Protein AF-A0A473IK98-F1 (afdb_monomer_lite)

Radius of gyration: 29.67 Å; chains: 1; bounding box: 89×44×69 Å

Sequence (238 aa):
ADISDSNFFIIFSFWIIAMALIYIFLLLLSGKMNFKKYQHISKLAVIPLSFLFFLGGVFIATNTDAPKKETPKKQEASSNTNYYGENKDTNYDDVNDTSSASDEDFEKSLPTLNKKNNINAIEDMQNSIRNTLIPSINNDIKNDDSSNLKQELTVISNLSDESSEHSSSMLSDVKSDKYSDAAYDYWKEAITTLASIEDYVNEQLDGAKDIDYYYNQFEIALESLDDSYTNAIKTLTN

Organism: Listeria monocytogenes (NCBI:txid1639)

Structure (mmCIF, N/CA/C/O backbone):
data_AF-A0A473IK98-F1
#
_entry.id   AF-A0A473IK98-F1
#
loop_
_atom_site.group_PDB
_atom_site.id
_atom_site.type_symbol
_atom_site.label_atom_id
_atom_site.label_alt_id
_atom_site.label_comp_id
_atom_site.label_asym_id
_atom_site.label_entity_id
_atom_site.label_seq_id
_atom_site.pdbx_PDB_ins_code
_atom_site.Cartn_x
_atom_site.Cartn_y
_atom_site.Cartn_z
_atom_site.occupancy
_atom_site.B_iso_or_equiv
_atom_site.auth_seq_id
_atom_site.auth_comp_id
_atom_site.auth_asym_id
_atom_site.auth_atom_id
_atom_site.pdbx_PDB_model_num
ATOM 1 N N . ALA A 1 1 ? 19.884 25.618 -47.623 1.00 47.75 1 ALA A N 1
ATOM 2 C CA . ALA A 1 1 ? 20.442 25.796 -46.272 1.00 47.75 1 ALA A CA 1
ATOM 3 C C . ALA A 1 1 ? 19.731 27.000 -45.694 1.00 47.75 1 ALA A C 1
ATOM 5 O O . ALA A 1 1 ? 20.132 28.129 -45.955 1.00 47.75 1 ALA A O 1
ATOM 6 N N . ASP A 1 2 ? 18.578 26.742 -45.089 1.00 45.12 2 ASP A N 1
ATOM 7 C CA . ASP A 1 2 ? 17.692 27.790 -44.606 1.00 45.12 2 ASP A CA 1
ATOM 8 C C . ASP A 1 2 ? 18.281 28.458 -43.365 1.00 45.12 2 ASP A C 1
ATOM 10 O O . ASP A 1 2 ? 18.911 27.833 -42.511 1.00 45.12 2 ASP A O 1
ATOM 14 N N . ILE A 1 3 ? 18.098 29.773 -43.296 1.00 48.94 3 ILE A N 1
ATOM 15 C CA . ILE A 1 3 ? 18.667 30.671 -42.284 1.00 48.94 3 ILE A CA 1
ATOM 16 C C . ILE A 1 3 ? 18.140 30.343 -40.861 1.00 48.94 3 ILE A C 1
ATOM 18 O O . ILE A 1 3 ? 18.721 30.793 -39.872 1.00 48.94 3 ILE A O 1
ATOM 22 N N . SER A 1 4 ? 17.097 29.509 -40.729 1.00 53.81 4 SER A N 1
ATOM 23 C CA . SER A 1 4 ? 16.537 29.054 -39.444 1.00 53.81 4 SER A CA 1
ATOM 24 C C . SER A 1 4 ? 17.464 28.115 -38.669 1.00 53.81 4 SER A C 1
ATOM 26 O O . SER A 1 4 ? 17.629 28.289 -37.461 1.00 53.81 4 SER A O 1
ATOM 28 N N . ASP A 1 5 ? 18.128 27.175 -39.345 1.00 48.38 5 ASP A N 1
ATOM 29 C CA . ASP A 1 5 ? 18.931 26.145 -38.670 1.00 48.38 5 ASP A CA 1
ATOM 30 C C . ASP A 1 5 ? 20.238 26.723 -38.121 1.00 48.38 5 ASP A C 1
ATOM 32 O O . ASP A 1 5 ? 20.685 26.378 -37.028 1.00 48.38 5 ASP A O 1
ATOM 36 N N . SER A 1 6 ? 20.824 27.684 -38.841 1.00 55.03 6 SER A N 1
ATOM 37 C CA . SER A 1 6 ? 22.065 28.344 -38.416 1.00 55.03 6 SER A CA 1
ATOM 38 C C . SER A 1 6 ? 21.865 29.186 -37.151 1.00 55.03 6 SER A C 1
ATOM 40 O O . SER A 1 6 ? 22.720 29.181 -36.266 1.00 55.03 6 SER A O 1
ATOM 42 N N . ASN A 1 7 ? 20.719 29.858 -37.010 1.00 56.44 7 ASN A N 1
ATOM 43 C CA . ASN A 1 7 ? 20.418 30.660 -35.822 1.00 56.44 7 ASN A CA 1
ATOM 44 C C . ASN A 1 7 ? 20.105 29.787 -34.598 1.00 56.44 7 ASN A C 1
ATOM 46 O O . ASN A 1 7 ? 20.527 30.123 -33.491 1.00 56.44 7 ASN A O 1
ATOM 50 N N . PHE A 1 8 ? 19.435 28.646 -34.791 1.00 59.72 8 PHE A N 1
ATOM 51 C CA . PHE A 1 8 ? 19.186 27.687 -33.714 1.00 59.72 8 PHE A CA 1
ATOM 52 C C . PHE A 1 8 ? 20.494 27.112 -33.156 1.00 59.72 8 PHE A C 1
ATOM 54 O O . PHE A 1 8 ? 20.712 27.140 -31.945 1.00 59.72 8 PHE A O 1
ATOM 61 N N . PHE A 1 9 ? 21.411 26.682 -34.030 1.00 58.19 9 PHE A N 1
ATOM 62 C CA . PHE A 1 9 ? 22.707 26.144 -33.607 1.00 58.19 9 PHE A CA 1
ATOM 63 C C . PHE A 1 9 ? 23.570 27.171 -32.867 1.00 58.19 9 PHE A C 1
ATOM 65 O O . PHE A 1 9 ? 24.234 26.819 -31.890 1.00 58.19 9 PHE A O 1
ATOM 72 N N . ILE A 1 10 ? 23.543 28.442 -33.280 1.00 67.94 10 ILE A N 1
ATOM 73 C CA . ILE A 1 10 ? 24.281 29.512 -32.595 1.00 67.94 10 ILE A CA 1
ATOM 74 C C . ILE A 1 10 ? 23.698 29.758 -31.197 1.00 67.94 10 ILE A C 1
ATOM 76 O O . ILE A 1 10 ? 24.448 29.771 -30.221 1.00 67.94 10 ILE A O 1
ATOM 80 N N . ILE A 1 11 ? 22.374 29.886 -31.067 1.00 65.12 11 ILE A N 1
ATOM 81 C CA . ILE A 1 11 ? 21.710 30.114 -29.772 1.00 65.12 11 ILE A CA 1
ATOM 82 C C . ILE A 1 11 ? 21.925 28.922 -28.830 1.00 65.12 11 ILE A C 1
ATOM 84 O O . ILE A 1 11 ? 22.264 29.111 -27.661 1.00 65.12 11 ILE A O 1
ATOM 88 N N . PHE A 1 12 ? 21.804 27.698 -29.344 1.00 67.06 12 PHE A N 1
ATOM 89 C CA . PHE A 1 12 ? 22.045 26.475 -28.583 1.00 67.06 12 PHE A CA 1
ATOM 90 C C . PHE A 1 12 ? 23.498 26.384 -28.091 1.00 67.06 12 PHE A C 1
ATOM 92 O O . PHE A 1 12 ? 23.751 26.072 -26.927 1.00 67.06 12 PHE A O 1
ATOM 99 N N . SER A 1 13 ? 24.459 26.757 -28.941 1.00 69.75 13 SER A N 1
ATOM 100 C CA . SER A 1 13 ? 25.881 26.789 -28.577 1.00 69.75 13 SER A CA 1
ATOM 101 C C . SER A 1 13 ? 26.176 27.828 -27.488 1.00 69.75 13 SER A C 1
ATOM 103 O O . SER A 1 13 ? 26.917 27.536 -26.548 1.00 69.75 13 SER A O 1
ATOM 105 N N . PHE A 1 14 ? 25.562 29.016 -27.551 1.00 72.44 14 PHE A N 1
ATOM 106 C CA . PHE A 1 14 ? 25.686 30.028 -26.493 1.00 72.44 14 PHE A CA 1
ATOM 107 C C . PHE A 1 14 ? 25.128 29.542 -25.147 1.00 72.44 14 PHE A C 1
ATOM 109 O O . PHE A 1 14 ? 25.723 29.822 -24.106 1.00 72.44 14 PHE A O 1
ATOM 116 N N . TRP A 1 15 ? 24.040 28.770 -25.157 1.00 71.06 15 TRP A N 1
ATOM 117 C CA . TRP A 1 15 ? 23.456 28.187 -23.945 1.00 71.06 15 TRP A CA 1
ATOM 118 C C . TRP A 1 15 ? 24.349 27.130 -23.296 1.00 71.06 15 TRP A C 1
ATOM 120 O O . TRP A 1 15 ? 24.527 27.147 -22.077 1.00 71.06 15 TRP A O 1
ATOM 130 N N . ILE A 1 16 ? 24.965 26.254 -24.094 1.00 71.56 16 ILE A N 1
ATOM 131 C CA . ILE A 1 16 ? 25.913 25.254 -23.581 1.00 71.56 16 ILE A CA 1
ATOM 132 C C . ILE A 1 16 ? 27.114 25.944 -22.927 1.00 71.56 16 ILE A C 1
ATOM 134 O O . ILE A 1 16 ? 27.522 25.576 -21.823 1.00 71.56 16 ILE A O 1
ATOM 138 N N . ILE A 1 17 ? 27.652 26.983 -23.572 1.00 74.31 17 ILE A N 1
ATOM 139 C CA . ILE A 1 17 ? 28.784 27.747 -23.037 1.00 74.31 17 ILE A CA 1
ATOM 140 C C . ILE A 1 17 ? 28.389 28.459 -21.734 1.00 74.31 17 ILE A C 1
ATOM 142 O O . ILE A 1 17 ? 29.147 28.426 -20.765 1.00 74.31 17 ILE A O 1
ATOM 146 N N . ALA A 1 18 ? 27.192 29.047 -21.664 1.00 75.06 18 ALA A N 1
ATOM 147 C CA . ALA A 1 18 ? 26.697 29.691 -20.448 1.00 75.06 18 ALA A CA 1
ATOM 148 C C . ALA A 1 18 ? 26.552 28.701 -19.277 1.00 75.06 18 ALA A C 1
ATOM 150 O O . ALA A 1 18 ? 26.987 29.002 -18.165 1.00 75.06 18 ALA A O 1
ATOM 151 N N . MET A 1 19 ? 26.023 27.498 -19.526 1.00 73.12 19 MET A N 1
ATOM 152 C CA . MET A 1 19 ? 25.899 26.442 -18.510 1.00 73.12 19 MET A CA 1
ATOM 153 C C . MET A 1 19 ? 27.256 25.971 -17.997 1.00 73.12 19 MET A C 1
ATOM 155 O O . MET A 1 19 ? 27.452 25.839 -16.788 1.00 73.12 19 MET A O 1
ATOM 159 N N . ALA A 1 20 ? 28.218 25.782 -18.903 1.00 72.88 20 ALA A N 1
ATOM 160 C CA . ALA A 1 20 ? 29.577 25.411 -18.534 1.00 72.88 20 ALA A CA 1
ATOM 161 C C . ALA A 1 20 ? 30.236 26.486 -17.651 1.00 72.88 20 ALA A C 1
ATOM 163 O O . ALA A 1 20 ? 30.872 26.158 -16.650 1.00 72.88 20 ALA A O 1
ATOM 164 N N . LEU A 1 21 ? 30.037 27.770 -17.964 1.00 79.00 21 LEU A N 1
ATOM 165 C CA . LEU A 1 21 ? 30.573 28.878 -17.168 1.00 79.00 21 LEU A CA 1
ATOM 166 C C . LEU A 1 21 ? 29.928 28.972 -15.778 1.00 79.00 21 LEU A C 1
ATOM 168 O O . LEU A 1 21 ? 30.641 29.181 -14.796 1.00 79.00 21 LEU A O 1
ATOM 172 N N . ILE A 1 22 ? 28.611 28.768 -15.671 1.00 77.31 22 ILE A N 1
ATOM 173 C CA . ILE A 1 22 ? 27.903 28.725 -14.380 1.00 77.31 22 ILE A CA 1
ATOM 174 C C . ILE A 1 22 ? 28.413 27.556 -13.534 1.00 77.31 22 ILE A C 1
ATOM 176 O O . ILE A 1 22 ? 28.695 27.726 -12.348 1.00 77.31 22 ILE A O 1
ATOM 180 N N . TYR A 1 23 ? 28.594 26.384 -14.142 1.00 73.25 23 TYR A N 1
ATOM 181 C CA . TYR A 1 23 ? 29.108 25.205 -13.453 1.00 73.25 23 TYR A CA 1
ATOM 182 C C . TYR A 1 23 ? 30.543 25.409 -12.944 1.00 73.25 23 TYR A C 1
ATOM 184 O O . TYR A 1 23 ? 30.839 25.126 -11.783 1.00 73.25 23 TYR A O 1
ATOM 192 N N . ILE A 1 24 ? 31.424 25.984 -13.769 1.00 77.00 24 ILE A N 1
ATOM 193 C CA . ILE A 1 24 ? 32.796 26.327 -13.366 1.00 77.00 24 ILE A CA 1
ATOM 194 C C . ILE A 1 24 ? 32.788 27.365 -12.234 1.00 77.00 24 ILE A C 1
ATOM 196 O O . ILE A 1 24 ? 33.536 27.226 -11.266 1.00 77.00 24 ILE A O 1
ATOM 200 N N . PHE A 1 25 ? 31.921 28.378 -12.305 1.00 76.69 25 PHE A N 1
ATOM 201 C CA . PHE A 1 25 ? 31.775 29.378 -11.246 1.00 76.69 25 PHE A CA 1
ATOM 202 C C . PHE A 1 25 ? 31.312 28.755 -9.918 1.00 76.69 25 PHE A C 1
ATOM 204 O O . PHE A 1 25 ? 31.857 29.074 -8.859 1.00 76.69 25 PHE A O 1
ATOM 211 N N . LEU A 1 26 ? 30.364 27.814 -9.968 1.00 70.25 26 LEU A N 1
ATOM 212 C CA . LEU A 1 26 ? 29.896 27.060 -8.804 1.00 70.25 26 LEU A CA 1
ATOM 213 C C . LEU A 1 26 ? 31.008 26.185 -8.206 1.00 70.25 26 LEU A C 1
ATOM 215 O O . LEU A 1 26 ? 31.199 26.195 -6.988 1.00 70.25 26 LEU A O 1
ATOM 219 N N . LEU A 1 27 ? 31.795 25.497 -9.037 1.00 69.06 27 LEU A N 1
ATOM 220 C CA . LEU A 1 27 ? 32.945 24.708 -8.583 1.00 69.06 27 LEU A CA 1
ATOM 221 C C . LEU A 1 27 ? 34.018 25.574 -7.908 1.00 69.06 27 LEU A C 1
ATOM 223 O O . LEU A 1 27 ? 34.533 25.209 -6.849 1.00 69.06 27 LEU A O 1
ATOM 227 N N . LEU A 1 28 ? 34.315 26.750 -8.467 1.00 69.88 28 LEU A N 1
ATOM 228 C CA . LEU A 1 28 ? 35.251 27.704 -7.866 1.00 69.88 28 LEU A CA 1
ATOM 229 C C . LEU A 1 28 ? 34.733 28.258 -6.526 1.00 69.88 28 LEU A C 1
ATOM 231 O O . LEU A 1 28 ? 35.524 28.452 -5.600 1.00 69.88 28 LEU A O 1
ATOM 235 N N . LEU A 1 29 ? 33.417 28.456 -6.379 1.00 64.62 29 LEU A N 1
ATOM 236 C CA . LEU A 1 29 ? 32.798 28.801 -5.094 1.00 64.62 29 LEU A CA 1
ATOM 237 C C . LEU A 1 29 ? 32.893 27.652 -4.078 1.00 64.62 29 LEU A C 1
ATOM 239 O O . LEU A 1 29 ? 33.151 27.897 -2.897 1.00 64.62 29 LEU A O 1
ATOM 243 N N . SER A 1 30 ? 32.726 26.404 -4.528 1.00 63.12 30 SER A N 1
ATOM 244 C CA . SER A 1 30 ? 32.794 25.209 -3.677 1.00 63.12 30 SER A CA 1
ATOM 245 C C . SER A 1 30 ? 34.167 25.019 -3.028 1.00 63.12 30 SER A C 1
ATOM 247 O O . SER A 1 30 ? 34.242 24.493 -1.923 1.00 63.12 30 SER A O 1
ATOM 249 N N . GLY A 1 31 ? 35.250 25.479 -3.666 1.00 60.34 31 GLY A N 1
ATOM 250 C CA . GLY A 1 31 ? 36.598 25.438 -3.085 1.00 60.34 31 GLY A CA 1
ATOM 251 C C . GLY A 1 31 ? 36.804 26.386 -1.893 1.00 60.34 31 GLY A C 1
ATOM 252 O O . GLY A 1 31 ? 37.725 26.188 -1.105 1.00 60.34 31 GLY A O 1
ATOM 253 N N . LYS A 1 32 ? 35.949 27.408 -1.734 1.00 57.81 32 LYS A N 1
ATOM 254 C CA . LYS A 1 32 ? 36.007 28.391 -0.633 1.00 57.81 32 LYS A CA 1
ATOM 255 C C . LYS A 1 32 ? 34.861 28.271 0.373 1.00 57.81 32 LYS A C 1
ATOM 257 O O . LYS A 1 32 ? 34.931 28.883 1.438 1.00 57.81 32 LYS A O 1
ATOM 262 N N . MET A 1 33 ? 33.803 27.525 0.059 1.00 54.03 33 MET A N 1
ATOM 263 C CA . MET A 1 33 ? 32.590 27.459 0.872 1.00 54.03 33 MET A CA 1
ATOM 264 C C . MET A 1 33 ? 32.331 26.072 1.453 1.00 54.03 33 MET A C 1
ATOM 266 O O . MET A 1 33 ? 32.520 25.047 0.814 1.00 54.03 33 MET A O 1
ATOM 270 N N . ASN A 1 34 ? 31.824 26.064 2.686 1.00 64.69 34 ASN A N 1
ATOM 271 C CA . ASN A 1 34 ? 31.441 24.860 3.414 1.00 64.69 34 ASN A CA 1
ATOM 272 C C . ASN A 1 34 ? 30.368 24.072 2.628 1.00 64.69 34 ASN A C 1
ATOM 274 O O . ASN A 1 34 ? 29.371 24.663 2.203 1.00 64.69 34 ASN A O 1
ATOM 278 N N . PHE A 1 35 ? 30.553 22.759 2.457 1.00 61.88 35 PHE A N 1
ATOM 279 C CA . PHE A 1 35 ? 29.794 21.890 1.536 1.00 61.88 35 PHE A CA 1
ATOM 280 C C . PHE A 1 35 ? 28.261 22.014 1.665 1.00 61.88 35 PHE A C 1
ATOM 282 O O . PHE A 1 35 ? 27.537 22.034 0.671 1.00 61.88 35 PHE A O 1
ATOM 289 N N . LYS A 1 36 ? 27.756 22.228 2.888 1.00 58.94 36 LYS A N 1
ATOM 290 C CA . LYS A 1 36 ? 26.321 22.452 3.152 1.00 58.94 36 LYS A CA 1
ATOM 291 C C . LYS A 1 36 ? 25.763 23.727 2.501 1.00 58.94 36 LYS A C 1
ATOM 293 O O . LYS A 1 36 ? 24.622 23.738 2.054 1.00 58.94 36 LYS A O 1
ATOM 298 N N . LYS A 1 37 ? 26.552 24.805 2.412 1.00 61.44 37 LYS A N 1
ATOM 299 C CA . LYS A 1 37 ? 26.124 26.056 1.757 1.00 61.44 37 LYS A CA 1
ATOM 300 C C . LYS A 1 37 ? 26.141 25.933 0.230 1.00 61.44 37 LYS A C 1
ATOM 302 O O . LYS A 1 37 ? 25.298 26.532 -0.428 1.00 61.44 37 LYS A O 1
ATOM 307 N N . TYR A 1 38 ? 27.045 25.121 -0.323 1.00 63.91 38 TYR A N 1
ATOM 308 C CA . TYR A 1 38 ? 27.082 24.807 -1.755 1.00 63.91 38 TYR A CA 1
ATOM 309 C C . TYR A 1 38 ? 25.838 24.026 -2.205 1.00 63.91 38 TYR A C 1
ATOM 311 O O . TYR A 1 38 ? 25.207 24.381 -3.200 1.00 63.91 38 TYR A O 1
ATOM 319 N N . GLN A 1 39 ? 25.420 23.018 -1.432 1.00 63.59 39 GLN A N 1
ATOM 320 C CA . GLN A 1 39 ? 24.175 22.285 -1.699 1.00 63.59 39 GLN A CA 1
ATOM 321 C C . GLN A 1 39 ? 22.942 23.195 -1.654 1.00 63.59 39 GLN A C 1
ATOM 323 O O . GLN A 1 39 ? 22.012 23.023 -2.436 1.00 63.59 39 GLN A O 1
ATOM 328 N N . HIS A 1 40 ? 22.934 24.196 -0.772 1.00 66.50 40 HIS A N 1
ATOM 329 C CA . HIS A 1 40 ? 21.802 25.110 -0.690 1.00 66.50 40 HIS A CA 1
ATOM 330 C C . HIS A 1 40 ? 21.734 26.074 -1.884 1.00 66.50 40 HIS A C 1
ATOM 332 O O . HIS A 1 40 ? 20.653 26.272 -2.436 1.00 66.50 40 HIS A O 1
ATOM 338 N N . ILE A 1 41 ? 22.874 26.631 -2.313 1.00 63.88 41 ILE A N 1
ATOM 339 C CA . ILE A 1 41 ? 22.947 27.547 -3.464 1.00 63.88 41 ILE A CA 1
ATOM 340 C C . ILE A 1 41 ? 22.691 26.806 -4.779 1.00 63.88 41 ILE A C 1
ATOM 342 O O . ILE A 1 41 ? 21.970 27.321 -5.627 1.00 63.88 41 ILE A O 1
ATOM 346 N N . SER A 1 42 ? 23.226 25.592 -4.942 1.00 62.44 42 SER A N 1
ATOM 347 C CA . SER A 1 42 ? 22.950 24.769 -6.128 1.00 62.44 42 SER A CA 1
ATOM 348 C C . SER A 1 42 ? 21.462 24.451 -6.253 1.00 62.44 42 SER A C 1
ATOM 350 O O . SER A 1 42 ? 20.898 24.683 -7.314 1.00 62.44 42 SER A O 1
ATOM 352 N N . LYS A 1 43 ? 20.782 24.048 -5.170 1.00 63.22 43 LYS A N 1
ATOM 353 C CA . LYS A 1 43 ? 19.320 23.857 -5.189 1.00 63.22 43 LYS A CA 1
ATOM 354 C C . LYS A 1 43 ? 18.574 25.139 -5.575 1.00 63.22 43 LYS A C 1
ATOM 356 O O . LYS A 1 43 ? 17.670 25.094 -6.401 1.00 63.22 43 LYS A O 1
ATOM 361 N N . LEU A 1 44 ? 18.987 26.286 -5.035 1.00 64.25 44 LEU A N 1
ATOM 362 C CA . LEU A 1 44 ? 18.332 27.570 -5.300 1.00 64.25 44 LEU A CA 1
ATOM 363 C C . LEU A 1 44 ? 18.557 28.085 -6.732 1.00 64.25 44 LEU A C 1
ATOM 365 O O . LEU A 1 44 ? 17.713 28.804 -7.252 1.00 64.25 44 LEU A O 1
ATOM 369 N N . ALA A 1 45 ? 19.673 27.720 -7.369 1.00 61.09 45 ALA A N 1
ATOM 370 C CA . ALA A 1 45 ? 19.986 28.086 -8.750 1.00 61.09 45 ALA A CA 1
ATOM 371 C C . ALA A 1 45 ? 19.409 27.101 -9.780 1.00 61.09 45 ALA A C 1
ATOM 373 O O . ALA A 1 45 ? 19.061 27.518 -10.880 1.00 61.09 45 ALA A O 1
ATOM 374 N N . VAL A 1 46 ? 19.287 25.814 -9.436 1.00 60.41 46 VAL A N 1
ATOM 375 C CA . VAL A 1 46 ? 18.800 24.760 -10.344 1.00 60.41 46 VAL A CA 1
ATOM 376 C C . VAL A 1 46 ? 17.279 24.817 -10.518 1.00 60.41 46 VAL A C 1
ATOM 378 O O . VAL A 1 46 ? 16.799 24.633 -11.633 1.00 60.41 46 VAL A O 1
ATOM 381 N N . ILE A 1 47 ? 16.523 25.146 -9.463 1.00 56.16 47 ILE A N 1
ATOM 382 C CA . ILE A 1 47 ? 15.048 25.196 -9.503 1.00 56.16 47 ILE A CA 1
ATOM 383 C C . ILE A 1 47 ? 14.502 26.276 -10.470 1.00 56.16 47 ILE A C 1
ATOM 385 O O . ILE A 1 47 ? 13.606 25.974 -11.254 1.00 56.16 47 ILE A O 1
ATOM 389 N N . PRO A 1 48 ? 15.019 27.522 -10.505 1.00 55.91 48 PRO A N 1
ATOM 390 C CA . PRO A 1 48 ? 14.568 28.518 -11.484 1.00 55.91 48 PRO A CA 1
ATOM 391 C C . PRO A 1 48 ? 14.991 28.179 -12.922 1.00 55.91 48 PRO A C 1
ATOM 393 O O . PRO A 1 48 ? 14.304 28.536 -13.879 1.00 55.91 48 PRO A O 1
ATOM 396 N N . LEU A 1 49 ? 16.129 27.496 -13.081 1.00 57.62 49 LEU A N 1
ATOM 397 C CA . LEU A 1 49 ? 16.698 27.150 -14.383 1.00 57.62 49 LEU A CA 1
ATOM 398 C C . LEU A 1 49 ? 15.923 26.013 -15.062 1.00 57.62 49 LEU A C 1
ATOM 400 O O . LEU A 1 49 ? 15.701 26.072 -16.270 1.00 57.62 49 LEU A O 1
ATOM 404 N N . SER A 1 50 ? 15.461 25.018 -14.296 1.00 55.44 50 SER A N 1
ATOM 405 C CA . SER A 1 50 ? 14.593 23.949 -14.809 1.00 55.44 50 SER A CA 1
ATOM 406 C C . SER A 1 50 ? 13.229 24.486 -15.255 1.00 55.44 50 SER A C 1
ATOM 408 O O . SER A 1 50 ? 12.694 24.046 -16.271 1.00 55.44 50 SER A O 1
ATOM 410 N N . PHE A 1 51 ? 12.713 25.513 -14.573 1.00 55.88 51 PHE A N 1
ATOM 411 C CA . PHE A 1 51 ? 11.463 26.177 -14.950 1.00 55.88 51 PHE A CA 1
ATOM 412 C C . PHE A 1 51 ? 11.577 26.953 -16.278 1.00 55.88 51 PHE A C 1
ATOM 414 O O . PHE A 1 51 ? 10.661 26.932 -17.102 1.00 55.88 51 PHE A O 1
ATOM 421 N N . LEU A 1 52 ? 12.728 27.589 -16.537 1.00 56.91 52 LEU A N 1
ATOM 422 C CA . LEU A 1 52 ? 13.025 28.239 -17.823 1.00 56.91 52 LEU A CA 1
ATOM 423 C C . LEU A 1 52 ? 13.160 27.230 -18.977 1.00 56.91 52 LEU A C 1
ATOM 425 O O . LEU A 1 52 ? 12.720 27.521 -20.090 1.00 56.91 52 LEU A O 1
ATOM 429 N N . PHE A 1 53 ? 13.706 26.038 -18.714 1.00 56.69 53 PHE A N 1
ATOM 430 C CA . PHE A 1 53 ? 13.746 24.938 -19.687 1.00 56.69 53 PHE A CA 1
ATOM 431 C C . PHE A 1 53 ? 12.344 24.447 -20.066 1.00 56.69 53 PHE A C 1
ATOM 433 O O . PHE A 1 53 ? 12.078 24.207 -21.245 1.00 56.69 53 PHE A O 1
ATOM 440 N N . PHE A 1 54 ? 11.434 24.365 -19.092 1.00 55.31 54 PHE A N 1
ATOM 441 C CA . PHE A 1 54 ? 10.051 23.945 -19.325 1.00 55.31 54 PHE A CA 1
ATOM 442 C C . PHE A 1 54 ? 9.297 24.935 -20.230 1.00 55.31 54 PHE A C 1
ATOM 444 O O . PHE A 1 54 ? 8.643 24.537 -21.190 1.00 55.31 54 PHE A O 1
ATOM 451 N N . LEU A 1 55 ? 9.464 26.242 -20.001 1.00 51.47 55 LEU A N 1
ATOM 452 C CA . LEU A 1 55 ? 8.852 27.288 -20.833 1.00 51.47 55 LEU A CA 1
ATOM 453 C C . LEU A 1 55 ? 9.467 27.374 -22.242 1.00 51.47 55 LEU A C 1
ATOM 455 O O . LEU A 1 55 ? 8.748 27.621 -23.210 1.00 51.47 55 LEU A O 1
ATOM 459 N N . GLY A 1 56 ? 10.778 27.147 -22.375 1.00 47.69 56 GLY A N 1
ATOM 460 C CA . GLY A 1 56 ? 11.472 27.150 -23.667 1.00 47.69 56 GLY A CA 1
ATOM 461 C C . GLY A 1 56 ? 11.120 25.953 -24.559 1.00 47.69 56 GLY A C 1
ATOM 462 O O . GLY A 1 56 ? 10.965 26.119 -25.767 1.00 47.69 56 GLY A O 1
ATOM 463 N N . GLY A 1 57 ? 10.941 24.763 -23.974 1.00 52.34 57 GLY A N 1
ATOM 464 C CA . GLY A 1 57 ? 10.570 23.547 -24.708 1.00 52.34 57 GLY A CA 1
ATOM 465 C C . GLY A 1 57 ? 9.139 23.576 -25.256 1.00 52.34 57 GLY A C 1
ATOM 466 O O . GLY A 1 57 ? 8.903 23.173 -26.395 1.00 52.34 57 GLY A O 1
ATOM 467 N N . VAL A 1 58 ? 8.195 24.133 -24.489 1.00 50.03 58 VAL A N 1
ATOM 468 C CA . VAL A 1 58 ? 6.783 24.245 -24.897 1.00 50.03 58 VAL A CA 1
ATOM 469 C C . VAL A 1 58 ? 6.598 25.211 -26.078 1.00 50.03 58 VAL A C 1
ATOM 471 O O . VAL A 1 58 ? 5.737 24.982 -26.922 1.00 50.03 58 VAL A O 1
ATOM 474 N N . PHE A 1 59 ? 7.436 26.247 -26.206 1.00 44.97 59 PHE A N 1
ATOM 475 C CA . PHE A 1 59 ? 7.319 27.239 -27.286 1.00 44.97 59 PHE A CA 1
ATOM 476 C C . PHE A 1 59 ? 7.866 26.762 -28.646 1.00 44.97 59 PHE A C 1
ATOM 478 O O . PHE A 1 59 ? 7.458 27.269 -29.691 1.00 44.97 59 PHE A O 1
ATOM 485 N N . ILE A 1 60 ? 8.785 25.787 -28.654 1.00 46.53 60 ILE A N 1
ATOM 486 C CA . ILE A 1 60 ? 9.377 25.233 -29.887 1.00 46.53 60 ILE A CA 1
ATOM 487 C C . ILE A 1 60 ? 8.488 24.116 -30.467 1.00 46.53 60 ILE A C 1
ATOM 489 O O . ILE A 1 60 ? 8.432 23.939 -31.684 1.00 46.53 60 ILE A O 1
ATOM 493 N N . ALA A 1 61 ? 7.715 23.421 -29.624 1.00 41.88 61 ALA A N 1
ATOM 494 C CA . ALA A 1 61 ? 6.830 22.330 -30.039 1.00 41.88 61 ALA A CA 1
ATOM 495 C C . ALA A 1 61 ? 5.564 22.780 -30.801 1.00 41.88 61 ALA A C 1
ATOM 497 O O . ALA A 1 61 ? 4.907 21.952 -31.427 1.00 41.88 61 ALA A O 1
ATOM 498 N N . THR A 1 62 ? 5.208 24.071 -30.794 1.00 37.03 62 THR A N 1
ATOM 499 C CA . THR A 1 62 ? 3.972 24.564 -31.435 1.00 37.03 62 THR A CA 1
ATOM 500 C C . THR A 1 62 ? 4.137 25.062 -32.878 1.00 37.03 62 THR A C 1
ATOM 502 O O . THR A 1 62 ? 3.146 25.470 -33.472 1.00 37.03 62 THR A O 1
ATOM 505 N N . ASN A 1 63 ? 5.342 25.034 -33.468 1.00 40.66 63 ASN A N 1
ATOM 506 C CA . ASN A 1 63 ? 5.587 25.482 -34.854 1.00 40.66 63 ASN A CA 1
ATOM 507 C C . ASN A 1 63 ? 6.375 24.460 -35.690 1.00 40.66 63 ASN A C 1
ATOM 509 O O . ASN A 1 63 ? 7.394 24.787 -36.294 1.00 40.66 63 ASN A O 1
ATOM 513 N N . THR A 1 64 ? 5.906 23.217 -35.747 1.00 34.69 64 THR A N 1
ATOM 514 C CA . THR A 1 64 ? 6.316 22.282 -36.806 1.00 34.69 64 THR A CA 1
ATOM 515 C C . THR A 1 64 ? 5.084 21.599 -37.391 1.00 34.69 64 THR A C 1
ATOM 517 O O . THR A 1 64 ? 4.215 21.116 -36.669 1.00 34.69 64 THR A O 1
ATOM 520 N N . ASP A 1 65 ? 4.985 21.670 -38.717 1.00 36.31 65 ASP A N 1
ATOM 521 C CA . ASP A 1 65 ? 3.826 21.333 -39.538 1.00 36.31 65 ASP A CA 1
ATOM 522 C C . ASP A 1 65 ? 3.194 19.973 -39.211 1.00 36.31 65 ASP A C 1
ATOM 524 O O . ASP A 1 65 ? 3.818 18.916 -39.313 1.00 36.31 65 ASP A O 1
ATOM 528 N N . ALA A 1 66 ? 1.906 20.007 -38.867 1.00 32.66 66 ALA A N 1
ATOM 529 C CA . ALA A 1 66 ? 1.096 18.828 -38.605 1.00 32.66 66 ALA A CA 1
ATOM 530 C C . ALA A 1 66 ? 0.741 18.092 -39.916 1.00 32.66 66 ALA A C 1
ATOM 532 O O . ALA A 1 66 ? 0.064 18.670 -40.774 1.00 32.66 66 ALA A O 1
ATOM 533 N N . PRO A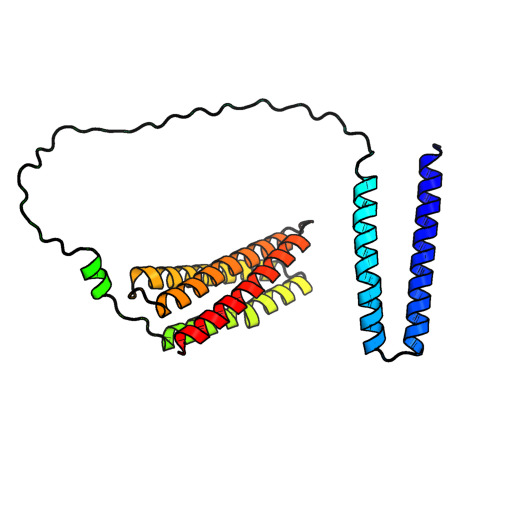 1 67 ? 1.093 16.803 -40.091 1.00 39.88 67 PRO A N 1
ATOM 534 C CA . PRO A 1 67 ? 0.514 16.003 -41.159 1.00 39.88 67 PRO A CA 1
ATOM 535 C C . PRO A 1 67 ? -0.946 15.663 -40.818 1.00 39.88 67 PRO A C 1
ATOM 537 O O . PRO A 1 67 ? -1.268 15.215 -39.716 1.00 39.88 67 PRO A O 1
ATOM 540 N N . LYS A 1 68 ? -1.836 15.897 -41.794 1.00 49.78 68 LYS A N 1
ATOM 541 C CA . LYS A 1 68 ? -3.272 15.563 -41.782 1.00 49.78 68 LYS A CA 1
ATOM 542 C C . LYS A 1 68 ? -3.532 14.184 -41.161 1.00 49.78 68 LYS A C 1
ATOM 544 O O . LYS A 1 68 ? -3.165 13.169 -41.746 1.00 49.78 68 LYS A O 1
ATOM 549 N N . LYS A 1 69 ? -4.262 14.150 -40.043 1.00 35.50 69 LYS A N 1
ATOM 550 C CA . LYS A 1 69 ? -4.968 12.946 -39.590 1.00 35.50 69 LYS A CA 1
ATOM 551 C C . LYS A 1 69 ? -6.341 12.892 -40.255 1.00 35.50 69 LYS A C 1
ATOM 553 O O . LYS A 1 69 ? -7.168 13.783 -40.064 1.00 35.50 69 LYS A O 1
ATOM 558 N N . GLU A 1 70 ? -6.567 11.847 -41.043 1.00 32.97 70 GLU A N 1
ATOM 559 C CA . GLU A 1 70 ? -7.904 11.445 -41.467 1.00 32.97 70 GLU A CA 1
ATOM 560 C C . GLU A 1 70 ? -8.743 11.028 -40.254 1.00 32.97 70 GLU A C 1
ATOM 562 O O . GLU A 1 70 ? -8.254 10.458 -39.279 1.00 32.97 70 GLU A O 1
ATOM 567 N N . THR A 1 71 ? -10.021 11.376 -40.319 1.00 35.81 71 THR A N 1
ATOM 568 C CA . THR A 1 71 ? -11.016 11.249 -39.256 1.00 35.81 71 THR A CA 1
ATOM 569 C C . THR A 1 71 ? -11.641 9.849 -39.274 1.00 35.81 71 THR A C 1
ATOM 571 O O . THR A 1 71 ? -12.242 9.489 -40.290 1.00 35.81 71 THR A O 1
ATOM 574 N N . PRO A 1 72 ? -11.624 9.067 -38.178 1.00 31.75 72 PRO A N 1
ATOM 575 C CA . PRO A 1 72 ? -12.542 7.945 -38.029 1.00 31.75 72 PRO A CA 1
ATOM 576 C C . PRO A 1 72 ? -13.911 8.460 -37.565 1.00 31.75 72 PRO A C 1
ATOM 578 O O . PRO A 1 72 ? -14.019 9.321 -36.692 1.00 31.75 72 PRO A O 1
ATOM 581 N N . LYS A 1 73 ? -14.961 7.946 -38.207 1.00 35.00 73 LYS A N 1
ATOM 582 C CA . LYS A 1 73 ? -16.369 8.319 -38.029 1.00 35.00 73 LYS A CA 1
ATOM 583 C C . LYS A 1 73 ? -16.879 8.061 -36.604 1.00 35.00 73 LYS A C 1
ATOM 585 O O . LYS A 1 73 ? -16.570 7.036 -36.006 1.00 35.00 73 LYS A O 1
ATOM 590 N N . LYS A 1 74 ? -17.751 8.967 -36.139 1.00 36.22 74 LYS A N 1
ATOM 591 C CA . LYS A 1 74 ? -18.656 8.807 -34.987 1.00 36.22 74 LYS A CA 1
ATOM 592 C C . LYS A 1 74 ? -19.363 7.445 -35.026 1.00 36.22 74 LYS A C 1
ATOM 594 O O . LYS A 1 74 ? -20.029 7.149 -36.016 1.00 36.22 74 LYS A O 1
ATOM 599 N N . GLN A 1 75 ? -19.297 6.693 -33.931 1.00 31.98 75 GLN A N 1
ATOM 600 C CA . GLN A 1 75 ? -20.359 5.759 -33.562 1.00 31.98 75 GLN A CA 1
ATOM 601 C C . GLN A 1 75 ? -21.272 6.445 -32.547 1.00 31.98 75 GLN A C 1
ATOM 603 O O . GLN A 1 75 ? -20.817 7.091 -31.604 1.00 31.98 75 GLN A O 1
ATOM 608 N N . GLU A 1 76 ? -22.562 6.387 -32.849 1.00 28.41 76 GLU A N 1
ATOM 609 C CA . GLU A 1 76 ? -23.648 7.050 -32.144 1.00 28.41 76 GLU A CA 1
ATOM 610 C C . GLU A 1 76 ? -23.923 6.398 -30.789 1.00 28.41 76 GLU A C 1
ATOM 612 O O . GLU A 1 76 ? -23.916 5.177 -30.644 1.00 28.41 76 GLU A O 1
ATOM 617 N N . ALA A 1 77 ? -24.233 7.245 -29.811 1.00 33.81 77 ALA A N 1
ATOM 618 C CA . ALA A 1 77 ? -24.922 6.844 -28.603 1.00 33.81 77 ALA A CA 1
ATOM 619 C C . ALA A 1 77 ? -26.342 6.382 -28.967 1.00 33.81 77 ALA A C 1
ATOM 621 O O . ALA A 1 77 ? -27.124 7.162 -29.511 1.00 33.81 77 ALA A O 1
ATOM 622 N N . SER A 1 78 ? -26.695 5.147 -28.614 1.00 28.56 78 SER A N 1
ATOM 623 C CA . SER A 1 78 ? -28.092 4.738 -28.489 1.00 28.56 78 SER A CA 1
ATOM 624 C C . SER A 1 78 ? -28.343 4.227 -27.077 1.00 28.56 78 SER A C 1
ATOM 626 O O . SER A 1 78 ? -27.859 3.167 -26.682 1.00 28.56 78 SER A O 1
ATOM 628 N N . SER A 1 79 ? -29.124 4.995 -26.329 1.00 33.75 79 SER A N 1
ATOM 629 C CA . SER A 1 79 ? -29.859 4.530 -25.162 1.00 33.75 79 SER A CA 1
ATOM 630 C C . SER A 1 79 ? -30.768 3.362 -25.548 1.00 33.75 79 SER A C 1
ATOM 632 O O . SER A 1 79 ? -31.574 3.510 -26.468 1.00 33.75 79 SER A O 1
ATOM 634 N N . ASN A 1 80 ? -30.715 2.251 -24.814 1.00 30.66 80 ASN A N 1
ATOM 635 C CA . ASN A 1 80 ? -31.923 1.470 -24.569 1.00 30.66 80 ASN A CA 1
ATOM 636 C C . ASN A 1 80 ? -31.786 0.618 -23.303 1.00 30.66 80 ASN A C 1
ATOM 638 O O . ASN A 1 80 ? -31.157 -0.437 -23.289 1.00 30.66 80 ASN A O 1
ATOM 642 N N . THR A 1 81 ? -32.408 1.110 -22.237 1.00 33.44 81 THR A N 1
ATOM 643 C CA . THR A 1 81 ? -32.961 0.308 -21.148 1.00 33.44 81 THR A CA 1
ATOM 644 C C . THR A 1 81 ? -33.868 -0.774 -21.728 1.00 33.44 81 THR A C 1
ATOM 646 O O . THR A 1 81 ? -34.833 -0.439 -22.410 1.00 33.44 81 THR A O 1
ATOM 649 N N . ASN A 1 82 ? -33.605 -2.045 -21.426 1.00 30.33 82 ASN A N 1
ATOM 650 C CA . ASN A 1 82 ? -34.592 -3.108 -21.596 1.00 30.33 82 ASN A CA 1
ATOM 651 C C . ASN A 1 82 ? -34.719 -3.922 -20.311 1.00 30.33 82 ASN A C 1
ATOM 653 O O . ASN A 1 82 ? -33.879 -4.745 -19.957 1.00 30.33 82 ASN A O 1
ATOM 657 N N . TYR A 1 83 ? -35.820 -3.601 -19.645 1.00 33.66 83 TYR A N 1
ATOM 658 C CA . TYR A 1 83 ? -36.492 -4.277 -18.554 1.00 33.66 83 TYR A CA 1
ATOM 659 C C . TYR A 1 83 ? -37.056 -5.619 -19.061 1.00 33.66 83 TYR A C 1
ATOM 661 O O . TYR A 1 83 ? -37.754 -5.642 -20.073 1.00 33.66 83 TYR A O 1
ATOM 669 N N . TYR A 1 84 ? -36.791 -6.720 -18.358 1.00 33.97 84 TYR A N 1
ATOM 670 C CA . TYR A 1 84 ? -37.489 -8.008 -18.487 1.00 33.97 84 TYR A CA 1
ATOM 671 C C . TYR A 1 84 ? -37.543 -8.618 -17.073 1.00 33.97 84 TYR A C 1
ATOM 673 O O . TYR A 1 84 ? -36.504 -8.734 -16.440 1.00 33.97 84 TYR A O 1
ATOM 681 N N . GLY A 1 85 ? -38.672 -9.002 -16.482 1.00 32.09 85 GLY A N 1
ATOM 682 C CA . GLY A 1 85 ? -40.040 -9.018 -16.965 1.00 32.09 85 GLY A CA 1
ATOM 683 C C . GLY A 1 85 ? -41.023 -8.946 -15.797 1.00 32.09 85 GLY A C 1
ATOM 684 O O . GLY A 1 85 ? -40.776 -9.441 -14.699 1.00 32.09 85 GLY A O 1
ATOM 685 N N . GLU A 1 86 ? -42.143 -8.296 -16.076 1.00 30.02 86 GLU A N 1
ATOM 686 C CA . GLU A 1 86 ? -43.349 -8.296 -15.266 1.00 30.02 86 GLU A CA 1
ATOM 687 C C . GLU A 1 86 ? -43.987 -9.693 -15.378 1.00 30.02 86 GLU A C 1
ATOM 689 O O . GLU A 1 86 ? -44.448 -10.071 -16.454 1.00 30.02 86 GLU A O 1
ATOM 694 N N . ASN A 1 87 ? -43.996 -10.475 -14.295 1.00 37.03 87 ASN A N 1
ATOM 695 C CA . ASN A 1 87 ? -44.863 -11.647 -14.184 1.00 37.03 87 ASN A CA 1
ATOM 696 C C . ASN A 1 87 ? -45.967 -11.299 -13.179 1.00 37.03 87 ASN A C 1
ATOM 698 O O . ASN A 1 87 ? -45.770 -11.337 -11.965 1.00 37.03 87 ASN A O 1
ATOM 702 N N . LYS A 1 88 ? -47.110 -10.862 -13.713 1.00 48.16 88 LYS A N 1
ATOM 703 C CA . LYS A 1 88 ? -48.353 -10.653 -12.970 1.00 48.16 88 LYS A CA 1
ATOM 704 C C . LYS A 1 88 ? -48.988 -12.015 -12.731 1.00 48.16 88 LYS A C 1
ATOM 706 O O . LYS A 1 88 ? -49.632 -12.526 -13.633 1.00 48.16 88 LYS A O 1
ATOM 711 N N . ASP A 1 89 ? -48.721 -12.592 -11.563 1.00 49.69 89 ASP A N 1
ATOM 712 C CA . ASP A 1 89 ? -49.624 -13.484 -10.819 1.00 49.69 89 ASP A CA 1
ATOM 713 C C . ASP A 1 89 ? -48.912 -13.982 -9.552 1.00 49.69 89 ASP A C 1
ATOM 715 O O . ASP A 1 89 ? -48.515 -15.138 -9.428 1.00 49.69 89 ASP A O 1
ATOM 719 N N . THR A 1 90 ? -48.750 -13.098 -8.570 1.00 42.47 90 THR A N 1
ATOM 720 C CA . THR A 1 90 ? -48.592 -13.520 -7.174 1.00 42.47 90 THR A CA 1
ATOM 721 C C . THR A 1 90 ? -49.467 -12.626 -6.319 1.00 42.47 90 THR A C 1
ATOM 723 O O . THR A 1 90 ? -49.090 -11.512 -5.961 1.00 42.47 90 THR A O 1
ATOM 726 N N . ASN A 1 91 ? -50.667 -13.125 -6.035 1.00 44.41 91 ASN A N 1
ATOM 727 C CA . ASN A 1 91 ? -51.501 -12.646 -4.945 1.00 44.41 91 ASN A CA 1
ATOM 728 C C . ASN A 1 91 ? -50.714 -12.867 -3.641 1.00 44.41 91 ASN A C 1
ATOM 730 O O . ASN A 1 91 ? -50.700 -13.973 -3.109 1.00 44.41 91 ASN A O 1
ATOM 734 N N . TYR A 1 92 ? -50.024 -11.834 -3.164 1.00 44.25 92 TYR A N 1
ATOM 735 C CA . TYR A 1 92 ? -49.533 -11.754 -1.789 1.00 44.25 92 TYR A CA 1
ATOM 736 C C . TYR A 1 92 ? -50.500 -10.878 -0.991 1.00 44.25 92 TYR A C 1
ATOM 738 O O . TYR A 1 92 ? -50.140 -9.819 -0.488 1.00 44.25 92 TYR A O 1
ATOM 746 N N . ASP A 1 93 ? -51.753 -11.328 -0.926 1.00 48.12 93 ASP A N 1
ATOM 747 C CA . ASP A 1 93 ? -52.609 -11.015 0.210 1.00 48.12 93 ASP A CA 1
ATOM 748 C C . ASP A 1 93 ? -52.282 -12.053 1.290 1.00 48.12 93 ASP A C 1
ATOM 750 O O . ASP A 1 93 ? -52.416 -13.257 1.071 1.00 48.12 93 ASP A O 1
ATOM 754 N N . ASP A 1 94 ? -51.860 -11.543 2.446 1.00 54.94 94 ASP A N 1
ATOM 755 C CA . ASP A 1 94 ? -51.783 -12.237 3.733 1.00 54.94 94 ASP A CA 1
ATOM 756 C C . ASP A 1 94 ? -50.564 -13.159 3.974 1.00 54.94 94 ASP A C 1
ATOM 758 O O . ASP A 1 94 ? -50.659 -14.385 4.048 1.00 54.94 94 ASP A O 1
ATOM 762 N N . VAL A 1 95 ? -49.398 -12.545 4.223 1.00 51.22 95 VAL A N 1
ATOM 763 C CA . VAL A 1 95 ? -48.470 -13.080 5.236 1.00 51.22 95 VAL A CA 1
ATOM 764 C C . VAL A 1 95 ? -48.161 -11.976 6.244 1.00 51.22 95 VAL A C 1
ATOM 766 O O . VAL A 1 95 ? -47.283 -11.138 6.055 1.00 51.22 95 VAL A O 1
ATOM 769 N N . ASN A 1 96 ? -48.983 -11.989 7.288 1.00 42.84 96 ASN A N 1
ATOM 770 C CA . ASN A 1 96 ? -48.875 -11.266 8.548 1.00 42.84 96 ASN A CA 1
ATOM 771 C C . ASN A 1 96 ? -47.444 -11.099 9.087 1.00 42.84 96 ASN A C 1
ATOM 773 O O . ASN A 1 96 ? -46.675 -12.058 9.122 1.00 42.84 96 ASN A O 1
ATOM 777 N N . ASP A 1 97 ? -47.182 -9.895 9.608 1.00 51.25 97 ASP A N 1
ATOM 778 C CA . ASP A 1 97 ? -46.361 -9.591 10.790 1.00 51.25 97 ASP A CA 1
ATOM 779 C C . ASP A 1 97 ? -45.263 -10.612 11.143 1.00 51.25 97 ASP A C 1
ATOM 781 O O . ASP A 1 97 ? -45.352 -11.348 12.127 1.00 51.25 97 ASP A O 1
ATOM 785 N N . THR A 1 98 ? -44.147 -10.585 10.416 1.00 49.31 98 THR A N 1
ATOM 786 C CA . THR A 1 98 ? -42.854 -10.923 11.022 1.00 49.31 98 THR A CA 1
ATOM 787 C C . THR A 1 98 ? -42.146 -9.623 11.341 1.00 49.31 98 THR A C 1
ATOM 789 O O . THR A 1 98 ? -41.533 -9.007 10.473 1.00 49.31 98 THR A O 1
ATOM 792 N N . SER A 1 99 ? -42.327 -9.205 12.594 1.00 48.00 99 SER A N 1
ATOM 793 C CA . SER A 1 99 ? -41.538 -8.228 13.340 1.00 48.00 99 SER A CA 1
ATOM 794 C C . SER A 1 99 ? -40.289 -7.738 12.609 1.00 48.00 99 SER A C 1
ATOM 796 O O . SER A 1 99 ? -39.348 -8.498 12.382 1.00 48.00 99 SER A O 1
ATOM 798 N N . SER A 1 100 ? -40.282 -6.443 12.325 1.00 51.19 100 SER A N 1
ATOM 799 C CA . SER A 1 100 ? -39.119 -5.629 12.007 1.00 51.19 100 SER A CA 1
ATOM 800 C C . SER A 1 100 ? -38.027 -5.774 13.078 1.00 51.19 100 SER A C 1
ATOM 802 O O . SER A 1 100 ? -37.896 -4.920 13.950 1.00 51.19 100 SER A O 1
ATOM 804 N N . ALA A 1 101 ? -37.244 -6.849 13.021 1.00 49.84 101 ALA A N 1
ATOM 805 C CA . ALA A 1 101 ? -35.868 -6.833 13.496 1.00 49.84 101 ALA A CA 1
ATOM 806 C C . ALA A 1 101 ? -35.081 -6.081 12.416 1.00 49.84 101 ALA A C 1
ATOM 808 O O . ALA A 1 101 ? -34.539 -6.669 11.486 1.00 49.84 101 ALA A O 1
ATOM 809 N N . SER A 1 102 ? -35.201 -4.755 12.450 1.00 52.16 102 SER A N 1
ATOM 810 C CA . SER A 1 102 ? -34.532 -3.823 11.542 1.00 52.16 102 SER A CA 1
ATOM 811 C C . SER A 1 102 ? -33.020 -4.033 11.582 1.00 52.16 102 SER A C 1
ATOM 813 O O . SER A 1 102 ? -32.511 -4.419 12.628 1.00 52.16 102 SER A O 1
ATOM 815 N N . ASP A 1 103 ? -32.297 -3.695 10.514 1.00 57.12 103 ASP A N 1
ATOM 816 C CA . ASP A 1 103 ? -30.824 -3.740 10.431 1.00 57.12 103 ASP A CA 1
ATOM 817 C C . ASP A 1 103 ? -30.101 -3.140 11.663 1.00 57.12 103 ASP A C 1
ATOM 819 O O . ASP A 1 103 ? -28.998 -3.552 12.015 1.00 57.12 103 ASP A O 1
ATOM 823 N N . GLU A 1 104 ? -30.752 -2.232 12.401 1.00 59.22 104 GLU A N 1
ATOM 824 C CA . GLU A 1 104 ? -30.282 -1.736 13.700 1.00 59.22 104 GLU A CA 1
ATOM 825 C C . GLU A 1 104 ? -30.071 -2.816 14.777 1.00 59.22 104 GLU A C 1
ATOM 827 O O . GLU A 1 104 ? -29.195 -2.666 15.627 1.00 59.22 104 GLU A O 1
ATOM 832 N N . ASP A 1 105 ? -30.888 -3.868 14.805 1.00 62.75 105 ASP A N 1
ATOM 833 C CA . ASP A 1 105 ? -30.770 -4.955 15.780 1.00 62.75 105 ASP A CA 1
ATOM 834 C C . ASP A 1 105 ? -29.612 -5.897 15.422 1.00 62.75 105 ASP A C 1
ATOM 836 O O . ASP A 1 105 ? -28.988 -6.464 16.322 1.00 62.75 105 ASP A O 1
ATOM 840 N N . PHE A 1 106 ? -29.269 -5.996 14.131 1.00 67.94 106 PHE A N 1
ATOM 841 C CA . PHE A 1 106 ? -28.084 -6.710 13.660 1.00 67.94 106 PHE A CA 1
ATOM 842 C C . PHE A 1 106 ? -26.801 -5.949 14.022 1.00 67.94 106 PHE A C 1
ATOM 844 O O . PHE A 1 106 ? -25.929 -6.509 14.684 1.00 67.94 106 PHE A O 1
ATOM 851 N N . GLU A 1 107 ? -26.731 -4.650 13.722 1.00 70.25 107 GLU A N 1
ATOM 852 C CA . GLU A 1 107 ? -25.581 -3.790 14.048 1.00 70.25 107 GLU A CA 1
ATOM 853 C C . GLU A 1 107 ? -25.294 -3.735 15.561 1.00 70.25 107 GLU A C 1
ATOM 855 O O . GLU A 1 107 ? -24.148 -3.771 16.012 1.00 70.25 107 GLU A O 1
ATOM 860 N N . LYS A 1 108 ? -26.346 -3.709 16.393 1.00 70.25 108 LYS A N 1
ATOM 861 C CA . LYS A 1 108 ? -26.208 -3.750 17.862 1.00 70.25 108 LYS A CA 1
ATOM 862 C C . LYS A 1 108 ? -25.611 -5.065 18.376 1.00 70.25 108 LYS A C 1
ATOM 864 O O . LYS A 1 108 ? -25.118 -5.080 19.505 1.00 70.25 108 LYS A O 1
ATOM 869 N N . SER A 1 109 ? -25.682 -6.143 17.593 1.00 82.25 109 SER A N 1
ATOM 870 C CA . SER A 1 109 ? -25.180 -7.471 17.961 1.00 82.25 109 SER A CA 1
ATOM 871 C C . SER A 1 109 ? -23.720 -7.712 17.563 1.00 82.25 109 SER A C 1
ATOM 873 O O . SER A 1 109 ? -23.099 -8.637 18.094 1.00 82.25 109 SER A O 1
ATOM 875 N N . LEU A 1 110 ? -23.160 -6.874 16.681 1.00 89.75 110 LEU A N 1
ATOM 876 C CA . LEU A 1 110 ? -21.777 -7.001 16.237 1.00 89.75 110 LEU A CA 1
ATOM 877 C C . LEU A 1 110 ? -20.787 -6.680 17.372 1.00 89.75 110 LEU A C 1
ATOM 879 O O . LEU A 1 110 ? -21.022 -5.784 18.194 1.00 89.75 110 LEU A O 1
ATOM 883 N N . PRO A 1 111 ? -19.656 -7.404 17.446 1.00 90.00 111 PRO A N 1
ATOM 884 C CA . PRO A 1 111 ? -18.624 -7.137 18.433 1.00 90.00 111 PRO A CA 1
ATOM 885 C C . PRO A 1 111 ? -17.938 -5.794 18.165 1.00 90.00 111 PRO A C 1
ATOM 887 O O . PRO A 1 111 ? -17.740 -5.379 17.027 1.00 90.00 111 PRO A O 1
ATOM 890 N N . THR A 1 112 ? -17.499 -5.125 19.229 1.00 91.94 112 THR A N 1
ATOM 891 C CA . THR A 1 112 ? -16.592 -3.978 19.098 1.00 91.94 112 THR A CA 1
ATOM 892 C C . THR A 1 112 ? -15.227 -4.434 18.596 1.00 91.94 112 THR A C 1
ATOM 894 O O . THR A 1 112 ? -14.744 -5.495 19.006 1.00 91.94 112 THR A O 1
ATOM 897 N N . LEU A 1 113 ? -14.563 -3.588 17.810 1.00 92.62 113 LEU A N 1
ATOM 898 C CA . LEU A 1 113 ? -13.233 -3.862 17.281 1.00 92.62 113 LEU A CA 1
ATOM 899 C C . LEU A 1 113 ? -12.229 -4.262 18.376 1.00 92.62 113 LEU A C 1
ATOM 901 O O . LEU A 1 113 ? -12.021 -3.546 19.363 1.00 92.62 113 LEU A O 1
ATOM 905 N N . ASN A 1 114 ? -11.513 -5.369 18.167 1.00 94.06 114 ASN A N 1
ATOM 906 C CA . ASN A 1 114 ? -10.339 -5.681 18.976 1.00 94.06 114 ASN A CA 1
ATOM 907 C C . ASN A 1 114 ? -9.164 -4.789 18.548 1.00 94.06 114 ASN A C 1
ATOM 909 O O . ASN A 1 114 ? -8.398 -5.128 17.641 1.00 94.06 114 ASN A O 1
ATOM 913 N N . LYS A 1 115 ? -9.025 -3.651 19.232 1.00 93.81 115 LYS A N 1
ATOM 914 C CA . LYS A 1 115 ? -8.014 -2.628 18.937 1.00 93.81 115 LYS A CA 1
ATOM 915 C C . LYS A 1 115 ? -6.588 -3.172 18.933 1.00 93.81 115 LYS A C 1
ATOM 917 O O . LYS A 1 115 ? -5.830 -2.852 18.032 1.00 93.81 115 LYS A O 1
ATOM 922 N N . LYS A 1 116 ? -6.221 -4.012 19.909 1.00 95.75 116 LYS A N 1
ATOM 923 C CA . LYS A 1 116 ? -4.850 -4.536 20.027 1.00 95.75 116 LYS A CA 1
ATOM 924 C C . LYS A 1 116 ? -4.481 -5.406 18.827 1.00 95.75 116 LYS A C 1
ATOM 926 O O . LYS A 1 116 ? -3.398 -5.254 18.280 1.00 95.75 116 LYS A O 1
ATOM 931 N N . ASN A 1 117 ? -5.382 -6.302 18.427 1.00 91.69 117 ASN A N 1
ATOM 932 C CA . ASN A 1 117 ? -5.133 -7.166 17.276 1.00 91.69 117 ASN A CA 1
ATOM 933 C C . ASN A 1 117 ? -5.038 -6.350 15.980 1.00 91.69 117 ASN A C 1
ATOM 935 O O . ASN A 1 117 ? -4.180 -6.636 15.158 1.00 91.69 117 ASN A O 1
ATOM 939 N N . ASN A 1 118 ? -5.874 -5.318 15.828 1.00 93.38 118 ASN A N 1
ATOM 940 C CA . ASN A 1 118 ? -5.840 -4.460 14.644 1.00 93.38 118 ASN A CA 1
ATOM 941 C C . ASN A 1 118 ? -4.595 -3.576 14.594 1.00 93.38 118 ASN A C 1
ATOM 943 O O . ASN A 1 118 ? -4.004 -3.464 13.534 1.00 93.38 118 ASN A O 1
ATOM 947 N N . ILE A 1 119 ? -4.155 -3.008 15.721 1.00 96.12 119 ILE A N 1
ATOM 948 C CA . ILE A 1 119 ? -2.884 -2.269 15.788 1.00 96.12 119 ILE A CA 1
ATOM 949 C C . ILE A 1 119 ? -1.738 -3.153 15.293 1.00 96.12 119 ILE A C 1
ATOM 951 O O . ILE A 1 119 ? -1.018 -2.741 14.395 1.00 96.12 119 ILE A O 1
ATOM 955 N N . ASN A 1 120 ? -1.624 -4.378 15.816 1.00 93.44 120 ASN A N 1
ATOM 956 C CA . ASN A 1 120 ? -0.569 -5.297 15.396 1.00 93.44 120 ASN A CA 1
ATOM 957 C C . ASN A 1 120 ? -0.639 -5.602 13.889 1.00 93.44 120 ASN A C 1
ATOM 959 O O . ASN A 1 120 ? 0.377 -5.530 13.214 1.00 93.44 120 ASN A O 1
ATOM 963 N N . ALA A 1 121 ? -1.829 -5.898 13.357 1.00 94.38 121 ALA A N 1
ATOM 964 C CA . ALA A 1 121 ? -1.999 -6.194 11.932 1.00 94.38 121 ALA A CA 1
ATOM 965 C C . ALA A 1 121 ? -1.644 -4.990 11.036 1.00 94.38 121 ALA A C 1
ATOM 967 O O . ALA A 1 121 ? -0.974 -5.145 10.020 1.00 94.38 121 ALA A O 1
ATOM 968 N N . ILE A 1 122 ? -2.040 -3.779 11.439 1.00 97.19 122 ILE A N 1
ATOM 969 C CA . ILE A 1 122 ? -1.702 -2.529 10.744 1.00 97.19 122 ILE A CA 1
ATOM 970 C C . ILE A 1 122 ? -0.186 -2.282 10.771 1.00 97.19 122 ILE A C 1
ATOM 972 O O . ILE A 1 122 ? 0.403 -1.922 9.755 1.00 97.19 122 ILE A O 1
ATOM 976 N N . GLU A 1 123 ? 0.467 -2.489 11.916 1.00 96.75 123 GLU A N 1
ATOM 977 C CA . GLU A 1 123 ? 1.926 -2.372 12.040 1.00 96.75 123 GLU A CA 1
ATOM 978 C C . GLU A 1 123 ? 2.659 -3.407 11.174 1.00 96.75 123 GLU A C 1
ATOM 980 O O . GLU A 1 123 ? 3.638 -3.064 10.506 1.00 96.75 123 GLU A O 1
ATOM 985 N N . ASP A 1 124 ? 2.166 -4.647 11.136 1.00 93.19 124 ASP A N 1
ATOM 986 C CA . ASP A 1 124 ? 2.724 -5.725 10.320 1.00 93.19 124 ASP A CA 1
ATOM 987 C C . ASP A 1 124 ? 2.593 -5.419 8.818 1.00 93.19 124 ASP A C 1
ATOM 989 O O . ASP A 1 124 ? 3.571 -5.570 8.078 1.00 93.19 124 ASP A O 1
ATOM 993 N N . MET A 1 125 ? 1.441 -4.913 8.363 1.00 97.44 125 MET A N 1
ATOM 994 C CA . MET A 1 125 ? 1.234 -4.480 6.974 1.00 97.44 125 MET A CA 1
ATOM 995 C C . MET A 1 125 ? 2.138 -3.293 6.617 1.00 97.44 125 MET A C 1
ATOM 997 O O . MET A 1 125 ? 2.852 -3.330 5.611 1.00 97.44 125 MET A O 1
ATOM 1001 N N . GLN A 1 126 ? 2.199 -2.272 7.480 1.00 97.31 126 GLN A N 1
ATOM 1002 C CA . GLN A 1 126 ? 3.061 -1.106 7.283 1.00 97.31 126 GLN A CA 1
ATOM 1003 C C . GLN A 1 126 ? 4.529 -1.522 7.155 1.00 97.31 126 GLN A C 1
ATOM 1005 O O . GLN A 1 126 ? 5.241 -1.059 6.262 1.00 97.31 126 GLN A O 1
ATOM 1010 N N . ASN A 1 127 ? 4.990 -2.420 8.026 1.00 92.12 127 ASN A N 1
ATOM 1011 C CA . ASN A 1 127 ? 6.348 -2.946 7.994 1.00 92.12 127 ASN A CA 1
ATOM 1012 C C . ASN A 1 127 ? 6.608 -3.813 6.750 1.00 92.12 127 ASN A C 1
ATOM 1014 O O . ASN A 1 127 ? 7.687 -3.727 6.157 1.00 92.12 127 ASN A O 1
ATOM 1018 N N . SER A 1 128 ? 5.628 -4.613 6.328 1.00 89.25 128 SER A N 1
ATOM 1019 C CA . SER A 1 128 ? 5.716 -5.435 5.117 1.00 89.25 128 SER A CA 1
ATOM 1020 C C . SER A 1 128 ? 5.887 -4.567 3.873 1.00 89.25 128 SER A C 1
ATOM 1022 O O . SER A 1 128 ? 6.813 -4.796 3.097 1.00 89.25 128 SER A O 1
ATOM 1024 N N . ILE A 1 129 ? 5.096 -3.501 3.732 1.00 94.75 129 ILE A N 1
ATOM 1025 C CA . ILE A 1 129 ? 5.210 -2.561 2.611 1.00 94.75 129 ILE A CA 1
ATOM 1026 C C . ILE A 1 129 ? 6.516 -1.752 2.703 1.00 94.75 129 ILE A C 1
ATOM 1028 O O . ILE A 1 129 ? 7.336 -1.775 1.782 1.00 94.75 129 ILE A O 1
ATOM 1032 N N . ARG A 1 130 ? 6.745 -1.047 3.821 1.00 94.50 130 ARG A N 1
ATOM 1033 C CA . ARG A 1 130 ? 7.838 -0.065 3.954 1.00 94.50 130 ARG A CA 1
ATOM 1034 C C . ARG A 1 130 ? 9.222 -0.675 4.084 1.00 94.50 130 ARG A C 1
ATOM 1036 O O . ARG A 1 130 ? 10.164 -0.182 3.467 1.00 94.50 130 ARG A O 1
ATOM 1043 N N . ASN A 1 131 ? 9.357 -1.711 4.902 1.00 90.00 131 ASN A N 1
ATOM 1044 C CA . ASN A 1 131 ? 10.663 -2.216 5.319 1.00 90.00 131 ASN A CA 1
ATOM 1045 C C . ASN A 1 131 ? 11.055 -3.517 4.618 1.00 90.00 131 ASN A C 1
ATOM 1047 O O . ASN A 1 131 ? 12.214 -3.919 4.721 1.00 90.00 131 ASN A O 1
ATOM 1051 N N . THR A 1 132 ? 10.125 -4.156 3.901 1.00 91.31 132 THR A N 1
ATOM 1052 C CA . THR A 1 132 ? 10.384 -5.419 3.196 1.00 91.31 132 THR A CA 1
ATOM 1053 C C . THR A 1 132 ? 10.192 -5.265 1.690 1.00 91.31 132 THR A C 1
ATOM 1055 O O . THR A 1 132 ? 11.174 -5.319 0.952 1.00 91.31 132 THR A O 1
ATOM 1058 N N . LEU A 1 133 ? 8.965 -4.997 1.240 1.00 93.69 133 LEU A N 1
ATOM 1059 C CA . LEU A 1 133 ? 8.592 -4.973 -0.175 1.00 93.69 133 LEU A CA 1
ATOM 1060 C C . LEU A 1 133 ? 9.333 -3.882 -0.961 1.00 93.69 133 LEU A C 1
ATOM 1062 O O . LEU A 1 133 ? 10.020 -4.182 -1.933 1.00 93.69 133 LEU A O 1
ATOM 1066 N N . ILE A 1 134 ? 9.259 -2.619 -0.525 1.00 95.81 134 ILE A N 1
ATOM 1067 C CA . ILE A 1 134 ? 9.904 -1.504 -1.242 1.00 95.81 134 ILE A CA 1
ATOM 1068 C C . ILE A 1 134 ? 11.430 -1.669 -1.324 1.00 95.81 134 ILE A C 1
ATOM 1070 O O . ILE A 1 134 ? 11.987 -1.493 -2.411 1.00 95.81 134 ILE A O 1
ATOM 1074 N N . PRO A 1 135 ? 12.151 -2.008 -0.233 1.00 94.94 135 PRO A N 1
ATOM 1075 C CA . PRO A 1 135 ? 13.574 -2.314 -0.327 1.00 94.94 135 PRO A CA 1
ATOM 1076 C C . PRO A 1 135 ? 13.888 -3.470 -1.280 1.00 94.94 135 PRO A C 1
ATOM 1078 O O . PRO A 1 135 ? 14.889 -3.379 -1.991 1.00 94.94 135 PRO A O 1
ATOM 1081 N N . SER A 1 136 ? 13.051 -4.514 -1.308 1.00 91.25 136 SER A N 1
ATOM 1082 C CA . SER A 1 136 ? 13.209 -5.659 -2.215 1.00 91.25 136 SER A CA 1
ATOM 1083 C C . SER A 1 136 ? 13.082 -5.227 -3.677 1.00 91.25 136 SER A C 1
ATOM 1085 O O . SER A 1 136 ? 14.045 -5.345 -4.434 1.00 91.25 136 SER A O 1
ATOM 1087 N N . ILE A 1 137 ? 11.977 -4.560 -4.032 1.00 95.00 137 ILE A N 1
ATOM 1088 C CA . ILE A 1 137 ? 11.731 -4.009 -5.375 1.00 95.00 137 ILE A CA 1
ATOM 1089 C C . ILE A 1 137 ? 12.878 -3.094 -5.816 1.00 95.00 137 ILE A C 1
ATOM 1091 O O . ILE A 1 137 ? 13.414 -3.238 -6.912 1.00 95.00 137 ILE A O 1
ATOM 1095 N N . ASN A 1 138 ? 13.305 -2.163 -4.958 1.00 94.44 138 ASN A N 1
ATOM 1096 C CA . ASN A 1 138 ? 14.403 -1.248 -5.277 1.00 94.44 138 ASN A CA 1
ATOM 1097 C C . ASN A 1 138 ? 15.730 -1.982 -5.511 1.00 94.44 138 ASN A C 1
ATOM 1099 O O . ASN A 1 138 ? 16.530 -1.571 -6.357 1.00 94.44 138 ASN A O 1
ATOM 1103 N N . ASN A 1 139 ? 15.989 -3.049 -4.752 1.00 94.69 139 ASN A N 1
ATOM 1104 C CA . ASN A 1 139 ? 17.158 -3.889 -4.959 1.00 94.69 139 ASN A CA 1
ATOM 1105 C C . ASN A 1 139 ? 17.066 -4.650 -6.287 1.00 94.69 139 ASN A C 1
ATOM 1107 O O . ASN A 1 139 ? 18.052 -4.691 -7.020 1.00 94.69 139 ASN A O 1
ATOM 1111 N N . ASP A 1 140 ? 15.904 -5.203 -6.620 1.00 93.19 140 ASP A N 1
ATOM 1112 C CA . ASP A 1 140 ? 15.712 -5.951 -7.860 1.00 93.19 140 ASP A CA 1
ATOM 1113 C C . ASP A 1 140 ? 15.809 -5.048 -9.096 1.00 93.19 140 ASP A C 1
ATOM 1115 O O . ASP A 1 140 ? 16.523 -5.398 -10.034 1.00 93.19 140 ASP A O 1
ATOM 1119 N N . ILE A 1 141 ? 15.223 -3.842 -9.065 1.00 92.38 141 ILE A N 1
ATOM 1120 C CA . ILE A 1 141 ? 15.389 -2.824 -10.122 1.00 92.38 141 ILE A CA 1
ATOM 1121 C C . ILE A 1 141 ? 16.870 -2.485 -10.305 1.00 92.38 141 ILE A C 1
ATOM 1123 O O . ILE A 1 141 ? 17.380 -2.472 -11.419 1.00 92.38 141 ILE A O 1
ATOM 1127 N N . LYS A 1 142 ? 17.597 -2.232 -9.211 1.00 94.50 142 LYS A N 1
ATOM 1128 C CA . LYS A 1 142 ? 19.020 -1.869 -9.275 1.00 94.50 142 LYS A CA 1
ATOM 1129 C C . LYS A 1 142 ? 19.896 -2.976 -9.874 1.00 94.50 142 LYS A C 1
ATOM 1131 O O . LYS A 1 142 ? 20.958 -2.673 -10.420 1.00 94.50 142 LYS A O 1
ATOM 1136 N N . ASN A 1 143 ? 19.493 -4.233 -9.713 1.00 92.81 143 ASN A N 1
ATOM 1137 C CA . ASN A 1 143 ? 20.219 -5.401 -10.203 1.00 92.81 143 ASN A CA 1
ATOM 1138 C C . ASN A 1 143 ? 19.666 -5.936 -11.539 1.00 92.81 143 ASN A C 1
ATOM 1140 O O . ASN A 1 143 ? 20.115 -6.996 -11.975 1.00 92.81 143 ASN A O 1
ATOM 1144 N N . ASP A 1 144 ? 18.720 -5.231 -12.174 1.00 91.94 144 ASP A N 1
ATOM 1145 C CA . ASP A 1 144 ? 18.000 -5.659 -13.382 1.00 91.94 144 ASP A CA 1
ATOM 1146 C C . ASP A 1 144 ? 17.353 -7.064 -13.248 1.00 91.94 144 ASP A C 1
ATOM 1148 O O . ASP A 1 144 ? 17.233 -7.819 -14.220 1.00 91.94 144 ASP A O 1
ATOM 1152 N N . ASP A 1 145 ? 16.922 -7.446 -12.037 1.00 90.94 145 ASP A N 1
ATOM 1153 C CA . ASP A 1 145 ? 16.370 -8.776 -11.742 1.00 90.94 145 ASP A CA 1
ATOM 1154 C C . ASP A 1 145 ? 14.861 -8.849 -12.021 1.00 90.94 145 ASP A C 1
ATOM 1156 O O . ASP A 1 145 ? 14.007 -8.929 -11.136 1.00 90.94 145 ASP A O 1
ATOM 1160 N N . SER A 1 146 ? 14.524 -8.855 -13.310 1.00 89.94 146 SER A N 1
ATOM 1161 C CA . SER A 1 146 ? 13.136 -8.975 -13.782 1.00 89.94 146 SER A CA 1
ATOM 1162 C C . SER A 1 146 ? 12.415 -10.256 -13.327 1.00 89.94 146 SER A C 1
ATOM 1164 O O . SER A 1 146 ? 11.185 -10.311 -13.365 1.00 89.94 146 SER A O 1
ATOM 1166 N N . SER A 1 147 ? 13.145 -11.304 -12.924 1.00 91.69 147 SER A N 1
ATOM 1167 C CA . SER A 1 147 ? 12.534 -12.535 -12.415 1.00 91.69 147 SER A CA 1
ATOM 1168 C C . SER A 1 147 ? 12.008 -12.329 -11.000 1.00 91.69 147 SER A C 1
ATOM 1170 O O . SER A 1 147 ? 10.877 -12.726 -10.720 1.00 91.69 147 SER A O 1
ATOM 1172 N N . ASN A 1 148 ? 12.796 -11.697 -10.129 1.00 84.00 148 ASN A N 1
ATOM 1173 C CA . ASN A 1 148 ? 12.350 -11.392 -8.772 1.00 84.00 148 ASN A CA 1
ATOM 1174 C C . ASN A 1 148 ? 11.276 -10.304 -8.774 1.00 84.00 148 ASN A C 1
ATOM 1176 O O . ASN A 1 148 ? 10.263 -10.490 -8.114 1.00 84.00 148 ASN A O 1
ATOM 1180 N N . LEU A 1 149 ? 11.373 -9.278 -9.632 1.00 90.94 149 LEU A N 1
ATOM 1181 C CA . LEU A 1 149 ? 10.294 -8.287 -9.782 1.00 90.94 149 LEU A CA 1
ATOM 1182 C C . LEU A 1 149 ? 8.936 -8.925 -10.120 1.00 90.94 149 LEU A C 1
ATOM 1184 O O . LEU A 1 149 ? 7.905 -8.512 -9.598 1.00 90.94 149 LEU A O 1
ATOM 1188 N N . LYS A 1 150 ? 8.915 -9.986 -10.938 1.00 93.50 150 LYS A N 1
ATOM 1189 C CA . LYS A 1 150 ? 7.682 -10.750 -11.206 1.00 93.50 150 LYS A CA 1
ATOM 1190 C C . LYS A 1 150 ? 7.184 -11.539 -9.996 1.00 93.50 150 LYS A C 1
ATOM 1192 O O . LYS A 1 150 ? 5.982 -11.760 -9.872 1.00 93.50 150 LYS A O 1
ATOM 1197 N N . GLN A 1 151 ? 8.082 -11.996 -9.127 1.00 91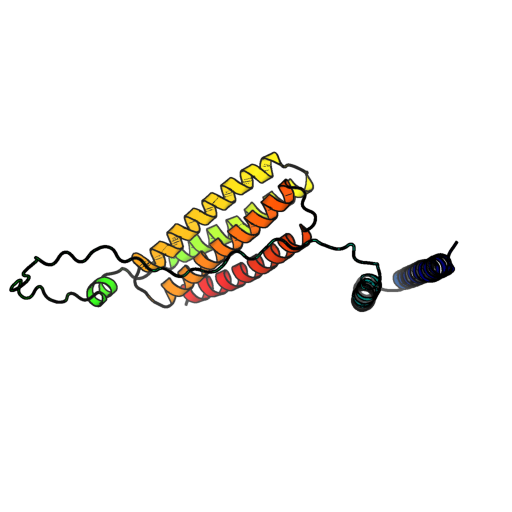.19 151 GLN A N 1
ATOM 1198 C CA . GLN A 1 151 ? 7.696 -12.624 -7.863 1.00 91.19 151 GLN A CA 1
ATOM 1199 C C . GLN A 1 151 ?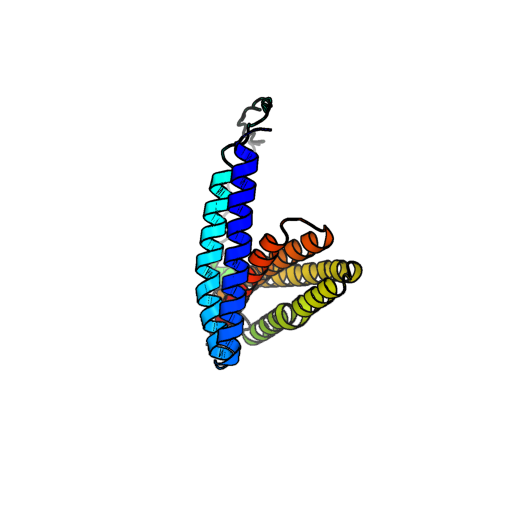 7.134 -11.583 -6.890 1.00 91.19 151 GLN A C 1
ATOM 1201 O O . GLN A 1 151 ? 6.130 -11.864 -6.239 1.00 91.19 151 GLN A O 1
ATOM 1206 N N . GLU A 1 152 ? 7.698 -10.373 -6.858 1.00 91.00 152 GLU A N 1
ATOM 1207 C CA . GLU A 1 152 ? 7.187 -9.271 -6.036 1.00 91.00 152 GLU A CA 1
ATOM 1208 C C . GLU A 1 152 ? 5.748 -8.888 -6.414 1.00 91.00 152 GLU A C 1
ATOM 1210 O O . GLU A 1 152 ? 4.945 -8.625 -5.526 1.00 91.00 152 GLU A O 1
ATOM 1215 N N . LEU A 1 153 ? 5.350 -8.985 -7.690 1.00 93.94 153 LEU A N 1
ATOM 1216 C CA . LEU A 1 153 ? 3.937 -8.830 -8.090 1.00 93.94 153 LEU A CA 1
ATOM 1217 C C . LEU A 1 153 ? 3.002 -9.835 -7.393 1.00 93.94 153 LEU A C 1
ATOM 1219 O O . LEU A 1 153 ? 1.875 -9.499 -7.036 1.00 93.94 153 LEU A O 1
ATOM 1223 N N . THR A 1 154 ? 3.466 -11.063 -7.145 1.00 91.00 154 THR A N 1
ATOM 1224 C CA . THR A 1 154 ? 2.681 -12.055 -6.388 1.00 91.00 154 THR A CA 1
ATOM 1225 C C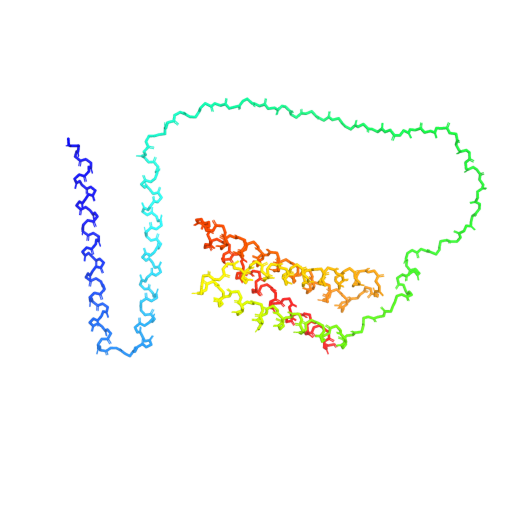 . THR A 1 154 ? 2.581 -11.668 -4.913 1.00 91.00 154 THR A C 1
ATOM 1227 O O . THR A 1 154 ? 1.527 -11.831 -4.302 1.00 91.00 154 THR A O 1
ATOM 1230 N N . VAL A 1 155 ? 3.662 -11.136 -4.334 1.00 92.62 155 VAL A N 1
ATOM 1231 C CA . VAL A 1 155 ? 3.660 -10.625 -2.955 1.00 92.62 155 VAL A CA 1
ATOM 1232 C C . VAL A 1 155 ? 2.687 -9.451 -2.825 1.00 92.62 155 VAL A C 1
ATOM 1234 O O . VAL A 1 155 ? 1.867 -9.452 -1.910 1.00 92.62 155 VAL A O 1
ATOM 1237 N N . ILE A 1 156 ? 2.720 -8.504 -3.767 1.00 93.38 156 ILE A N 1
ATOM 1238 C CA . ILE A 1 156 ? 1.806 -7.354 -3.825 1.00 93.38 156 ILE A CA 1
ATOM 1239 C C . ILE A 1 156 ? 0.347 -7.818 -3.868 1.00 93.38 156 ILE A C 1
ATOM 1241 O O . ILE A 1 156 ? -0.459 -7.355 -3.062 1.00 93.38 156 ILE A O 1
ATOM 1245 N N . SER A 1 157 ? 0.020 -8.773 -4.746 1.00 93.62 157 SER A N 1
ATOM 1246 C CA . SER A 1 157 ? -1.333 -9.335 -4.843 1.00 93.62 157 SER A CA 1
ATOM 1247 C C . SER A 1 157 ? -1.803 -9.930 -3.514 1.00 93.62 157 SER A C 1
ATOM 1249 O O . SER A 1 157 ? -2.904 -9.622 -3.071 1.00 93.62 157 SER A O 1
ATOM 1251 N N . ASN A 1 158 ? -0.965 -10.728 -2.843 1.00 85.12 158 ASN A N 1
ATOM 1252 C CA . ASN A 1 158 ? -1.334 -11.355 -1.570 1.00 85.12 158 ASN A CA 1
ATOM 1253 C C . ASN A 1 158 ? -1.598 -10.317 -0.466 1.00 85.12 158 ASN A C 1
ATOM 1255 O O . ASN A 1 158 ? -2.557 -10.454 0.289 1.00 85.12 158 ASN A O 1
ATOM 1259 N N . LEU A 1 159 ? -0.769 -9.270 -0.379 1.00 94.88 159 LEU A N 1
ATOM 1260 C CA . LEU A 1 159 ? -0.967 -8.186 0.591 1.00 94.88 159 LEU A CA 1
ATOM 1261 C C . LEU A 1 159 ? -2.227 -7.361 0.279 1.00 94.88 159 LEU A C 1
ATOM 1263 O O . LEU A 1 159 ? -2.883 -6.855 1.193 1.00 94.88 159 LEU A O 1
ATOM 1267 N N . SER A 1 160 ? -2.573 -7.224 -1.004 1.00 95.25 160 SER A N 1
ATOM 1268 C CA . SER A 1 160 ? -3.786 -6.532 -1.451 1.00 95.25 160 SER A CA 1
ATOM 1269 C C . SER A 1 160 ? -5.038 -7.326 -1.077 1.00 95.25 160 SER A C 1
ATOM 1271 O O . SER A 1 160 ? -5.979 -6.758 -0.518 1.00 95.25 160 SER A O 1
ATOM 1273 N N . ASP A 1 161 ? -5.014 -8.647 -1.285 1.00 87.88 161 ASP A N 1
ATOM 1274 C CA . ASP A 1 161 ? -6.084 -9.557 -0.869 1.00 87.88 161 ASP A CA 1
ATOM 1275 C C . ASP A 1 161 ? -6.277 -9.523 0.655 1.00 87.88 161 ASP A C 1
ATOM 1277 O O . ASP A 1 161 ? -7.395 -9.301 1.123 1.00 87.88 161 ASP A O 1
ATOM 1281 N N . GLU A 1 162 ? -5.193 -9.623 1.433 1.00 89.50 162 GLU A N 1
ATOM 1282 C CA . GLU A 1 162 ? -5.229 -9.502 2.899 1.00 89.50 162 GLU A CA 1
ATOM 1283 C C . GLU A 1 162 ? -5.831 -8.155 3.341 1.00 89.50 162 GLU A C 1
ATOM 1285 O O . GLU A 1 162 ? -6.721 -8.103 4.193 1.00 89.50 162 GLU A O 1
ATOM 1290 N N . SER A 1 163 ? -5.424 -7.051 2.707 1.00 95.56 163 SER A N 1
ATOM 1291 C CA . SER A 1 163 ? -5.977 -5.718 2.991 1.00 95.56 163 SER A CA 1
ATOM 1292 C C . SER A 1 163 ? -7.468 -5.611 2.630 1.00 95.56 163 SER A C 1
ATOM 1294 O O . SER A 1 163 ? -8.255 -4.969 3.336 1.00 95.56 163 SER A O 1
ATOM 1296 N N . SER A 1 164 ? -7.894 -6.253 1.540 1.00 92.69 164 SER A N 1
ATOM 1297 C CA . SER A 1 164 ? -9.295 -6.316 1.115 1.00 92.69 164 SER A CA 1
ATOM 1298 C C . SER A 1 164 ? -10.154 -7.121 2.093 1.00 92.69 164 SER A C 1
ATOM 1300 O O . SER A 1 164 ? -11.252 -6.685 2.451 1.00 92.69 164 SER A O 1
ATOM 1302 N N . GLU A 1 165 ? -9.654 -8.255 2.580 1.00 89.38 165 GLU A N 1
ATOM 1303 C CA . GLU A 1 165 ? -10.317 -9.055 3.614 1.00 89.38 165 GLU A CA 1
ATOM 1304 C C . GLU A 1 165 ? -10.469 -8.262 4.916 1.00 89.38 165 GLU A C 1
ATOM 1306 O O . GLU A 1 165 ? -11.570 -8.174 5.467 1.00 89.38 165 GLU A O 1
ATOM 1311 N N . HIS A 1 166 ? -9.397 -7.605 5.367 1.00 93.75 166 HIS A N 1
ATOM 1312 C CA . HIS A 1 166 ? -9.432 -6.778 6.569 1.00 93.75 166 HIS A CA 1
ATOM 1313 C C . HIS A 1 166 ? -10.405 -5.601 6.447 1.00 93.75 166 HIS A C 1
ATOM 1315 O O . HIS A 1 166 ? -11.232 -5.406 7.339 1.00 93.75 166 HIS A O 1
ATOM 1321 N N . SER A 1 167 ? -10.359 -4.839 5.349 1.00 90.38 167 SER A N 1
ATOM 1322 C CA . SER A 1 167 ? -11.301 -3.730 5.130 1.00 90.38 167 SER A CA 1
ATOM 1323 C C . SER A 1 167 ? -12.754 -4.209 5.063 1.00 90.38 167 SER A C 1
ATOM 1325 O O . SER A 1 167 ? -13.628 -3.581 5.655 1.00 90.38 167 SER A O 1
ATOM 1327 N N . SER A 1 168 ? -13.020 -5.347 4.419 1.00 86.06 168 SER A N 1
ATOM 1328 C CA . SER A 1 168 ? -14.368 -5.926 4.364 1.00 86.06 168 SER A CA 1
ATOM 1329 C C . SER A 1 168 ? -14.869 -6.314 5.756 1.00 86.06 168 SER A C 1
ATOM 1331 O O . SER A 1 168 ? -15.983 -5.952 6.129 1.00 86.06 168 SER A O 1
ATOM 1333 N N . SER A 1 169 ? -14.018 -6.956 6.562 1.00 84.00 169 SER A N 1
ATOM 1334 C CA . SER A 1 169 ? -14.351 -7.340 7.936 1.00 84.00 169 SER A CA 1
ATOM 1335 C C . SER A 1 169 ? -14.685 -6.129 8.816 1.00 84.00 169 SER A C 1
ATOM 1337 O O . SER A 1 169 ? -15.601 -6.196 9.637 1.00 84.00 169 SER A O 1
ATOM 1339 N N . MET A 1 170 ? -14.018 -4.983 8.605 1.00 89.94 170 MET A N 1
ATOM 1340 C CA . MET A 1 170 ? -14.337 -3.742 9.327 1.00 89.94 170 MET A CA 1
ATOM 1341 C C . MET A 1 170 ? -15.749 -3.207 9.034 1.00 89.94 170 MET A C 1
ATOM 1343 O O . MET A 1 170 ? -16.291 -2.478 9.861 1.00 89.94 170 MET A O 1
ATOM 1347 N N . LEU A 1 171 ? -16.336 -3.554 7.883 1.00 85.69 171 LEU A N 1
ATOM 1348 C CA . LEU A 1 171 ? -17.675 -3.117 7.478 1.00 85.69 171 LEU A CA 1
ATOM 1349 C C . LEU A 1 171 ? -18.783 -4.114 7.838 1.00 85.69 171 LEU A C 1
ATOM 1351 O O . LEU A 1 171 ? -19.932 -3.700 7.967 1.00 85.69 171 LEU A O 1
ATOM 1355 N N . SER A 1 172 ? -18.473 -5.411 7.933 1.00 82.12 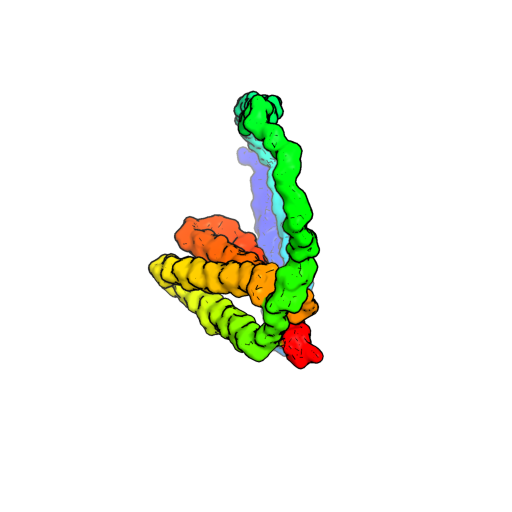172 SER A N 1
ATOM 1356 C CA . SER A 1 172 ? -19.492 -6.464 8.083 1.00 82.12 172 SER A CA 1
ATOM 1357 C C . SER A 1 172 ? -19.451 -7.221 9.405 1.00 82.12 172 SER A C 1
ATOM 1359 O O . SER A 1 172 ? -20.481 -7.749 9.826 1.00 82.12 172 SER A O 1
ATOM 1361 N N . ASP A 1 173 ? -18.287 -7.302 10.052 1.00 85.50 173 ASP A N 1
ATOM 1362 C CA . ASP A 1 173 ? -18.064 -8.250 11.153 1.00 85.50 173 ASP A CA 1
ATOM 1363 C C . ASP A 1 173 ? -17.883 -7.561 12.505 1.00 85.50 173 ASP A C 1
ATOM 1365 O O . ASP A 1 173 ? -17.918 -8.211 13.553 1.00 85.50 173 ASP A O 1
ATOM 1369 N N . VAL A 1 174 ? -17.667 -6.249 12.493 1.00 88.94 174 VAL A N 1
ATOM 1370 C CA . VAL A 1 174 ? -17.480 -5.432 13.688 1.00 88.94 174 VAL A CA 1
ATOM 1371 C C . VAL A 1 174 ? -18.453 -4.272 13.669 1.00 88.94 174 VAL A C 1
ATOM 1373 O O . VAL A 1 174 ? -18.840 -3.771 12.620 1.00 88.94 174 VAL A O 1
ATOM 1376 N N . LYS A 1 175 ? -18.832 -3.839 14.866 1.00 89.56 175 LYS A N 1
ATOM 1377 C CA . LYS A 1 175 ? -19.692 -2.681 15.043 1.00 89.56 175 LYS A CA 1
ATOM 1378 C C . LYS A 1 175 ? -19.014 -1.427 14.492 1.00 89.56 175 LYS A C 1
ATOM 1380 O O . LYS A 1 175 ? -17.883 -1.136 14.884 1.00 89.56 175 LYS A O 1
ATOM 1385 N N . SER A 1 176 ? -19.750 -0.660 13.695 1.00 90.69 176 SER A N 1
ATOM 1386 C CA . SER A 1 176 ? -19.333 0.637 13.184 1.00 90.69 176 SER A CA 1
ATOM 1387 C C . SER A 1 176 ? -19.165 1.638 14.328 1.00 90.69 176 SER A C 1
ATOM 1389 O O . SER A 1 176 ? -20.104 2.015 15.043 1.00 90.69 176 SER A O 1
ATOM 1391 N N . ASP A 1 177 ? -17.923 2.058 14.524 1.00 89.38 177 ASP A N 1
ATOM 1392 C CA . ASP A 1 177 ? -17.527 3.160 15.375 1.00 89.38 177 ASP A CA 1
ATOM 1393 C C . ASP A 1 177 ? -16.247 3.823 14.840 1.00 89.38 177 ASP A C 1
ATOM 1395 O O . ASP A 1 177 ? -15.604 3.362 13.901 1.00 89.38 177 ASP A O 1
ATOM 1399 N N . LYS A 1 178 ? -15.818 4.909 15.492 1.00 95.00 178 LYS A N 1
ATOM 1400 C CA . LYS A 1 178 ? -14.607 5.641 15.087 1.00 95.00 178 LYS A CA 1
ATOM 1401 C C . LYS A 1 178 ? -13.336 4.773 15.009 1.00 95.00 178 LYS A C 1
ATOM 1403 O O . LYS A 1 178 ? -12.351 5.211 14.425 1.00 95.00 178 LYS A O 1
ATOM 1408 N N . TYR A 1 179 ? -13.299 3.623 15.686 1.00 94.69 179 TYR A N 1
ATOM 1409 C CA . TYR A 1 179 ? -12.150 2.724 15.699 1.00 94.69 179 TYR A CA 1
ATOM 1410 C C . TYR A 1 179 ? -12.190 1.767 14.509 1.00 94.69 179 TYR A C 1
ATOM 1412 O O . TYR A 1 179 ? -11.156 1.601 13.863 1.00 94.69 179 TYR A O 1
ATOM 1420 N N . SER A 1 180 ? -13.350 1.170 14.206 1.00 93.62 180 SER A N 1
ATOM 1421 C CA . SER A 1 180 ? -13.529 0.374 12.982 1.00 93.62 180 SER A CA 1
ATOM 1422 C C . SER A 1 180 ? -13.340 1.229 11.733 1.00 93.62 180 SER A C 1
ATOM 1424 O O . SER A 1 180 ? -12.671 0.786 10.807 1.00 93.62 180 SER A O 1
ATOM 1426 N N . ASP A 1 181 ? -13.831 2.472 11.743 1.00 94.88 181 ASP A N 1
ATOM 1427 C CA . ASP A 1 181 ? -13.697 3.406 10.620 1.00 94.88 181 ASP A CA 1
ATOM 1428 C C . ASP A 1 181 ? -12.221 3.750 10.364 1.00 94.88 181 ASP A C 1
ATOM 1430 O O . ASP A 1 181 ? -11.731 3.636 9.246 1.00 94.88 181 ASP A O 1
ATOM 1434 N N . ALA A 1 182 ? -11.465 4.077 11.418 1.00 95.44 182 ALA A N 1
ATOM 1435 C CA . ALA A 1 182 ? -10.043 4.390 11.281 1.00 95.44 182 ALA A CA 1
ATOM 1436 C C . ALA A 1 182 ? -9.202 3.182 10.828 1.00 95.44 182 ALA A C 1
ATOM 1438 O O . ALA A 1 182 ? -8.216 3.352 10.114 1.00 95.44 182 ALA A O 1
ATOM 1439 N N . ALA A 1 183 ? -9.569 1.965 11.245 1.00 96.06 183 ALA A N 1
ATOM 1440 C CA . ALA A 1 183 ? -8.928 0.749 10.752 1.00 96.06 183 ALA A CA 1
ATOM 1441 C C . ALA A 1 183 ? -9.287 0.495 9.279 1.00 96.06 183 ALA A C 1
ATOM 1443 O O . ALA A 1 183 ? -8.402 0.208 8.478 1.00 96.06 183 ALA A O 1
ATOM 1444 N N . TYR A 1 184 ? -10.561 0.644 8.911 1.00 95.62 184 TYR A N 1
ATOM 1445 C CA . TYR A 1 184 ? -11.037 0.521 7.535 1.00 95.62 184 TYR A CA 1
ATOM 1446 C C . TYR A 1 184 ? -10.298 1.473 6.588 1.00 95.62 184 TYR A C 1
ATOM 1448 O O . TYR A 1 184 ? -9.791 1.029 5.558 1.00 95.62 184 TYR A O 1
ATOM 1456 N N . ASP A 1 185 ? -10.182 2.748 6.962 1.00 96.56 185 ASP A N 1
ATOM 1457 C CA . ASP A 1 185 ? -9.506 3.771 6.159 1.00 96.56 185 ASP A CA 1
ATOM 1458 C C . ASP A 1 185 ? -8.035 3.411 5.896 1.00 96.56 185 ASP A C 1
ATOM 1460 O O . ASP A 1 185 ? -7.552 3.565 4.773 1.00 96.56 185 ASP A O 1
ATOM 1464 N N . TYR A 1 186 ? -7.332 2.852 6.889 1.00 98.38 186 TYR A N 1
ATOM 1465 C CA . TYR A 1 186 ? -5.978 2.330 6.687 1.00 98.38 186 TYR A CA 1
ATOM 1466 C C . TYR A 1 186 ? -5.939 1.195 5.667 1.00 98.38 186 TYR A C 1
ATOM 1468 O O . TYR A 1 186 ? -5.162 1.247 4.716 1.00 98.38 186 TYR A O 1
ATOM 1476 N N . TRP A 1 187 ? -6.792 0.183 5.829 1.00 98.12 187 TRP A N 1
ATOM 1477 C CA . TRP A 1 187 ? -6.804 -0.970 4.929 1.00 98.12 187 TRP A CA 1
ATOM 1478 C C . TRP A 1 187 ? -7.177 -0.582 3.494 1.00 98.12 187 TRP A C 1
ATOM 1480 O O . TRP A 1 187 ? -6.617 -1.117 2.539 1.00 98.12 187 TRP A O 1
ATOM 1490 N N . LYS A 1 188 ? -8.068 0.399 3.314 1.00 97.69 188 LYS A N 1
ATOM 1491 C CA . LYS A 1 188 ? -8.385 0.964 1.995 1.00 97.69 188 LYS A CA 1
ATOM 1492 C C . LYS A 1 188 ? -7.210 1.707 1.373 1.00 97.69 188 LYS A C 1
ATOM 1494 O O . LYS A 1 188 ? -6.988 1.581 0.164 1.00 97.69 188 LYS A O 1
ATOM 1499 N N . GLU A 1 189 ? -6.466 2.454 2.178 1.00 98.12 189 GLU A N 1
ATOM 1500 C CA . GLU A 1 189 ? -5.274 3.153 1.709 1.00 98.12 189 GLU A CA 1
ATOM 1501 C C . GLU A 1 189 ? -4.155 2.172 1.334 1.00 98.12 189 GLU A C 1
ATOM 1503 O O . GLU A 1 189 ? -3.500 2.345 0.306 1.00 98.12 189 GLU A O 1
ATOM 1508 N N . ALA A 1 190 ? -3.993 1.088 2.100 1.00 98.12 190 ALA A N 1
ATOM 1509 C CA . ALA A 1 190 ? -3.047 0.017 1.795 1.00 98.12 190 ALA A CA 1
ATOM 1510 C C . ALA A 1 190 ? -3.327 -0.618 0.423 1.00 98.12 190 ALA A C 1
ATOM 1512 O O . ALA A 1 190 ? -2.409 -0.721 -0.387 1.00 98.12 190 ALA A O 1
ATOM 1513 N N . ILE A 1 191 ? -4.590 -0.944 0.109 1.00 97.56 191 ILE A N 1
ATOM 1514 C CA . ILE A 1 191 ? -4.991 -1.462 -1.218 1.00 97.56 191 ILE A CA 1
ATOM 1515 C C . ILE A 1 191 ? -4.605 -0.480 -2.332 1.00 97.56 191 ILE A C 1
ATOM 1517 O O . ILE A 1 191 ? -4.023 -0.870 -3.342 1.00 97.56 191 ILE A O 1
ATOM 1521 N N . THR A 1 192 ? -4.914 0.805 -2.147 1.00 97.12 192 THR A N 1
ATOM 1522 C CA . THR A 1 192 ? -4.631 1.853 -3.144 1.00 97.12 192 THR A CA 1
ATOM 1523 C C . THR A 1 192 ? -3.126 2.023 -3.366 1.00 97.12 192 THR A C 1
ATOM 1525 O O . THR A 1 192 ? -2.658 2.170 -4.499 1.00 97.12 192 THR A O 1
ATOM 1528 N N . THR A 1 193 ? -2.354 1.940 -2.284 1.00 98.38 193 THR A N 1
ATOM 1529 C CA . THR A 1 193 ? -0.893 2.024 -2.324 1.00 98.38 193 THR A CA 1
ATOM 1530 C C . THR A 1 193 ? -0.285 0.814 -3.016 1.00 98.38 193 THR A C 1
ATOM 1532 O O . THR A 1 193 ? 0.565 0.977 -3.886 1.00 98.38 193 THR A O 1
ATOM 1535 N N . LEU A 1 194 ? -0.751 -0.393 -2.693 1.00 98.19 194 LEU A N 1
ATOM 1536 C CA . LEU A 1 194 ? -0.302 -1.634 -3.324 1.00 98.19 194 LEU A CA 1
ATOM 1537 C C . LEU A 1 194 ? -0.596 -1.651 -4.827 1.00 98.19 194 LEU A C 1
ATOM 1539 O O . LEU A 1 194 ? 0.283 -2.037 -5.589 1.00 98.19 194 LEU A O 1
ATOM 1543 N N . ALA A 1 195 ? -1.751 -1.143 -5.267 1.00 97.56 195 ALA A N 1
ATOM 1544 C CA . ALA A 1 195 ? -2.050 -0.981 -6.692 1.00 97.56 195 ALA A CA 1
ATOM 1545 C C . ALA A 1 195 ? -1.078 -0.006 -7.386 1.00 97.56 195 ALA A C 1
ATOM 1547 O O . ALA A 1 195 ? -0.576 -0.285 -8.469 1.00 97.56 195 ALA A O 1
ATOM 1548 N N . SER A 1 196 ? -0.730 1.107 -6.730 1.00 97.75 196 SER A N 1
ATOM 1549 C CA . SER A 1 196 ? 0.257 2.056 -7.273 1.00 97.75 196 SER A CA 1
ATOM 1550 C C . SER A 1 196 ? 1.669 1.455 -7.348 1.00 97.75 196 SER A C 1
ATOM 1552 O O . SER A 1 196 ? 2.428 1.755 -8.270 1.00 97.75 196 SER A O 1
ATOM 1554 N N . ILE A 1 197 ? 2.031 0.594 -6.387 1.00 97.38 197 ILE A N 1
ATOM 1555 C CA . ILE A 1 197 ? 3.284 -0.177 -6.418 1.00 97.38 197 ILE A CA 1
ATOM 1556 C C . ILE A 1 197 ? 3.253 -1.187 -7.572 1.00 97.38 197 ILE A C 1
ATOM 1558 O O . ILE A 1 197 ? 4.239 -1.300 -8.298 1.00 97.38 197 ILE A O 1
ATOM 1562 N N . GLU A 1 198 ? 2.141 -1.904 -7.749 1.00 97.06 198 GLU A N 1
ATOM 1563 C CA . GLU A 1 198 ? 1.946 -2.871 -8.832 1.00 97.06 198 GLU A CA 1
ATOM 1564 C C . GLU A 1 198 ? 2.144 -2.220 -10.203 1.00 97.06 198 GLU A C 1
ATOM 1566 O O . GLU A 1 198 ? 2.947 -2.702 -11.004 1.00 97.06 198 GLU A O 1
ATOM 1571 N N . ASP A 1 199 ? 1.476 -1.088 -10.439 1.00 96.50 199 ASP A N 1
ATOM 1572 C CA . ASP A 1 199 ? 1.597 -0.317 -11.676 1.00 96.50 199 ASP A CA 1
ATOM 1573 C C . ASP A 1 199 ? 3.056 0.087 -11.931 1.00 96.50 199 ASP A C 1
ATOM 1575 O O . ASP A 1 199 ? 3.585 -0.127 -13.020 1.00 96.50 199 ASP A O 1
ATOM 1579 N N . TYR A 1 200 ? 3.754 0.594 -10.910 1.00 96.50 200 TYR A N 1
ATOM 1580 C CA . TYR A 1 200 ? 5.168 0.946 -11.033 1.00 96.50 200 TYR A CA 1
ATOM 1581 C C . TYR A 1 200 ? 6.058 -0.259 -11.380 1.00 96.50 200 TYR A C 1
ATOM 1583 O O . TYR A 1 200 ? 6.918 -0.152 -12.256 1.00 96.50 200 TYR A O 1
ATOM 1591 N N . VAL A 1 201 ? 5.858 -1.413 -10.735 1.00 96.38 201 VAL A N 1
ATOM 1592 C CA . VAL A 1 201 ? 6.637 -2.632 -11.016 1.00 96.38 201 VAL A CA 1
ATOM 1593 C C . VAL A 1 201 ? 6.360 -3.161 -12.426 1.00 96.38 201 VAL A C 1
ATOM 1595 O O . VAL A 1 201 ? 7.300 -3.547 -13.124 1.00 96.38 201 VAL A O 1
ATOM 1598 N N . ASN A 1 202 ? 5.104 -3.151 -12.875 1.00 95.75 202 ASN A N 1
ATOM 1599 C CA . ASN A 1 202 ? 4.745 -3.552 -14.236 1.00 95.75 202 ASN A CA 1
ATOM 1600 C C . ASN A 1 202 ? 5.430 -2.661 -15.281 1.00 95.75 202 ASN A C 1
ATOM 1602 O O . ASN A 1 202 ? 6.028 -3.159 -16.233 1.00 95.75 202 ASN A O 1
ATOM 1606 N N . GLU A 1 203 ? 5.450 -1.350 -15.058 1.00 94.69 203 GLU A N 1
ATOM 1607 C CA . GLU A 1 203 ? 6.081 -0.398 -15.976 1.00 94.69 203 GLU A CA 1
ATOM 1608 C C . GLU A 1 203 ? 7.616 -0.526 -15.988 1.00 94.69 203 GLU A C 1
ATOM 1610 O O . GLU A 1 203 ? 8.244 -0.372 -17.043 1.00 94.69 203 GLU A O 1
ATOM 1615 N N . GLN A 1 204 ? 8.233 -0.884 -14.849 1.00 93.00 204 GLN A N 1
ATOM 1616 C CA . GLN A 1 204 ? 9.653 -1.262 -14.793 1.00 93.00 204 GLN A CA 1
ATOM 1617 C C . GLN A 1 204 ? 9.938 -2.503 -15.650 1.00 93.00 204 GLN A C 1
ATOM 1619 O O . GLN A 1 204 ? 10.921 -2.535 -16.392 1.00 93.00 204 GLN A O 1
ATOM 1624 N N . LEU A 1 205 ? 9.081 -3.525 -15.569 1.00 92.38 205 LEU A N 1
ATOM 1625 C CA . LEU A 1 205 ? 9.226 -4.767 -16.334 1.00 92.38 205 LEU A CA 1
ATOM 1626 C C . LEU A 1 205 ? 9.032 -4.560 -17.842 1.00 92.38 205 LEU A C 1
ATOM 1628 O O . LEU A 1 205 ? 9.728 -5.194 -18.640 1.00 92.38 205 LEU A O 1
ATOM 1632 N N . ASP A 1 206 ? 8.120 -3.670 -18.225 1.00 92.31 206 ASP A N 1
ATOM 1633 C CA . ASP A 1 206 ? 7.800 -3.373 -19.622 1.00 92.31 206 ASP A CA 1
ATOM 1634 C C . ASP A 1 206 ? 8.812 -2.419 -20.285 1.00 92.31 206 ASP A C 1
ATOM 1636 O O . ASP A 1 206 ? 8.825 -2.271 -21.513 1.00 92.31 206 ASP A O 1
ATOM 1640 N N . GLY A 1 207 ? 9.700 -1.796 -19.501 1.00 85.19 207 GLY A N 1
ATOM 1641 C CA . GLY A 1 207 ? 10.697 -0.846 -19.997 1.00 85.19 207 GLY A CA 1
ATOM 1642 C C . GLY A 1 207 ? 10.059 0.420 -20.572 1.00 85.19 207 GLY A C 1
ATOM 1643 O O . GLY A 1 207 ? 10.511 0.952 -21.594 1.00 85.19 207 GLY A O 1
ATOM 1644 N N . ALA A 1 208 ? 8.967 0.869 -19.955 1.00 83.12 208 ALA A N 1
ATOM 1645 C CA . ALA A 1 208 ? 8.164 1.967 -20.457 1.00 83.12 208 ALA A CA 1
ATOM 1646 C C . ALA A 1 208 ? 8.876 3.323 -20.376 1.00 83.12 208 ALA A C 1
ATOM 1648 O O . ALA A 1 208 ? 9.737 3.579 -19.534 1.00 83.12 208 ALA A O 1
ATOM 1649 N N . LYS A 1 209 ? 8.490 4.237 -21.274 1.00 75.62 209 LYS A N 1
ATOM 1650 C CA . LYS A 1 209 ? 9.078 5.586 -21.348 1.00 75.62 209 LYS A CA 1
ATOM 1651 C C . LYS A 1 209 ? 8.597 6.524 -20.242 1.00 75.62 209 LYS A C 1
ATOM 1653 O O . LYS A 1 209 ? 9.285 7.501 -19.966 1.00 75.62 209 LYS A O 1
ATOM 1658 N N . ASP A 1 210 ? 7.461 6.216 -19.622 1.00 85.69 210 ASP A N 1
ATOM 1659 C CA . ASP A 1 210 ? 6.796 7.081 -18.646 1.00 85.69 210 ASP A CA 1
ATOM 1660 C C . ASP A 1 210 ? 7.036 6.610 -17.201 1.00 85.69 210 ASP A C 1
ATOM 1662 O O . ASP A 1 210 ? 6.275 6.937 -16.296 1.00 85.69 210 ASP A O 1
ATOM 1666 N N . ILE A 1 211 ? 8.119 5.866 -16.957 1.00 88.50 211 ILE A N 1
ATOM 1667 C CA . ILE A 1 211 ? 8.418 5.277 -15.646 1.00 88.50 211 ILE A CA 1
ATOM 1668 C C . ILE A 1 211 ? 8.501 6.311 -14.512 1.00 88.50 211 ILE A C 1
ATOM 1670 O O . ILE A 1 211 ? 8.079 6.044 -13.388 1.00 88.50 211 ILE A O 1
ATOM 1674 N N . ASP A 1 212 ? 8.956 7.528 -14.823 1.00 89.62 212 ASP A N 1
ATOM 1675 C CA . ASP A 1 212 ? 9.014 8.645 -13.878 1.00 89.62 212 ASP A CA 1
ATOM 1676 C C . ASP A 1 212 ? 7.617 9.068 -13.391 1.00 89.62 212 ASP A C 1
ATOM 1678 O O . ASP A 1 212 ? 7.458 9.511 -12.253 1.00 89.62 212 ASP A O 1
ATOM 1682 N N . TYR A 1 213 ? 6.583 8.952 -14.233 1.00 91.69 213 TYR A N 1
ATOM 1683 C CA . TYR A 1 213 ? 5.207 9.252 -13.833 1.00 91.69 213 TYR A CA 1
ATOM 1684 C C . TYR A 1 213 ? 4.724 8.255 -12.778 1.00 91.69 213 TYR A C 1
ATOM 1686 O O . TYR A 1 213 ? 4.249 8.674 -11.721 1.00 91.69 213 TYR A O 1
ATOM 1694 N N . TYR A 1 214 ? 4.907 6.961 -13.035 1.00 91.50 214 TYR A N 1
ATOM 1695 C CA . TYR A 1 214 ? 4.496 5.900 -12.118 1.00 91.50 214 TYR A CA 1
ATOM 1696 C C . TYR A 1 214 ? 5.298 5.913 -10.823 1.00 91.50 214 TYR A C 1
ATOM 1698 O O . TYR A 1 214 ? 4.714 5.757 -9.757 1.00 91.50 214 TYR A O 1
ATOM 1706 N N . TYR A 1 215 ? 6.598 6.217 -10.888 1.00 92.62 215 TYR A N 1
ATOM 1707 C CA . TYR A 1 215 ? 7.411 6.437 -9.694 1.00 92.62 215 TYR A CA 1
ATOM 1708 C C . TYR A 1 215 ? 6.841 7.565 -8.818 1.00 92.62 215 TYR A C 1
ATOM 1710 O O . TYR A 1 215 ? 6.724 7.418 -7.605 1.00 92.62 215 TYR A O 1
ATOM 1718 N N . ASN A 1 216 ? 6.413 8.680 -9.419 1.00 93.38 216 ASN A N 1
ATOM 1719 C CA . ASN A 1 216 ? 5.798 9.769 -8.657 1.00 93.38 216 ASN A CA 1
ATOM 1720 C C . ASN A 1 216 ? 4.431 9.383 -8.063 1.00 93.38 216 ASN A C 1
ATOM 1722 O O . ASN A 1 216 ? 4.141 9.783 -6.939 1.00 93.38 216 ASN A O 1
ATOM 1726 N N . GLN A 1 217 ? 3.587 8.631 -8.784 1.00 92.81 217 GLN A N 1
ATOM 1727 C CA . GLN A 1 217 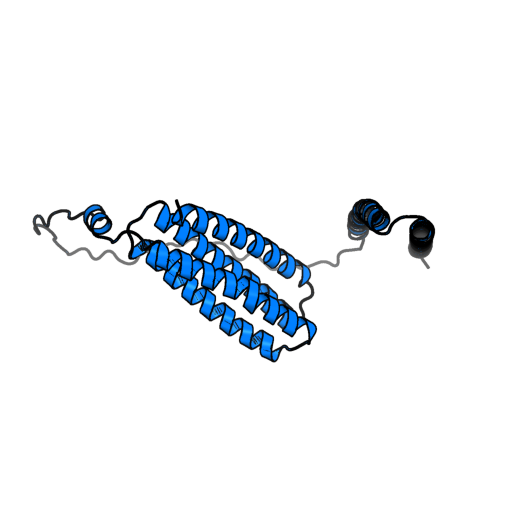? 2.312 8.138 -8.231 1.00 92.81 217 GLN A CA 1
ATOM 1728 C C . GLN A 1 217 ? 2.548 7.203 -7.039 1.00 92.81 217 GLN A C 1
ATOM 1730 O O . GLN A 1 217 ? 1.915 7.357 -5.998 1.00 92.81 217 GLN A O 1
ATOM 1735 N N . PHE A 1 218 ? 3.513 6.294 -7.178 1.00 93.12 218 PHE A N 1
ATOM 1736 C CA . PHE A 1 218 ? 3.990 5.409 -6.122 1.00 93.12 218 PHE A CA 1
ATOM 1737 C C . PHE A 1 218 ? 4.431 6.181 -4.865 1.00 93.12 218 PHE A C 1
ATOM 1739 O O . PHE A 1 218 ? 3.953 5.880 -3.774 1.00 93.12 218 PHE A O 1
ATOM 1746 N N . GLU A 1 219 ? 5.283 7.204 -4.996 1.00 95.50 219 GLU A N 1
ATOM 1747 C CA . GLU A 1 219 ? 5.746 8.008 -3.851 1.00 95.50 219 GLU A CA 1
ATOM 1748 C C . GLU A 1 219 ? 4.591 8.761 -3.162 1.00 95.50 219 GLU A C 1
ATOM 1750 O O . GLU A 1 219 ? 4.519 8.788 -1.935 1.00 95.50 219 GLU A O 1
ATOM 1755 N N . ILE A 1 220 ? 3.645 9.318 -3.929 1.00 95.94 220 ILE A N 1
ATOM 1756 C CA . ILE A 1 220 ? 2.465 10.003 -3.372 1.00 95.94 220 ILE A CA 1
ATOM 1757 C C . ILE A 1 220 ? 1.584 9.026 -2.583 1.00 95.94 220 ILE A C 1
ATOM 1759 O O . ILE A 1 220 ? 1.150 9.342 -1.475 1.00 95.94 220 ILE A O 1
ATOM 1763 N N . ALA A 1 221 ? 1.326 7.839 -3.136 1.00 96.88 221 ALA A N 1
ATOM 1764 C CA . ALA A 1 221 ? 0.525 6.822 -2.461 1.00 96.88 221 ALA A CA 1
ATOM 1765 C C . ALA A 1 221 ? 1.189 6.366 -1.152 1.00 96.88 221 ALA A C 1
ATOM 1767 O O . ALA A 1 221 ? 0.532 6.183 -0.133 1.00 96.88 221 ALA A O 1
ATOM 1768 N N . LEU A 1 222 ? 2.517 6.277 -1.144 1.00 97.75 222 LEU A N 1
ATOM 1769 C CA . LEU A 1 222 ? 3.280 5.968 0.053 1.00 97.75 222 LEU A CA 1
ATOM 1770 C C . LEU A 1 222 ? 3.175 7.036 1.146 1.00 97.75 222 LEU A C 1
ATOM 1772 O O . LEU A 1 222 ? 3.010 6.694 2.317 1.00 97.75 222 LEU A O 1
ATOM 1776 N N . GLU A 1 223 ? 3.268 8.318 0.796 1.00 97.69 223 GLU A N 1
ATOM 1777 C CA . GLU A 1 223 ? 3.037 9.404 1.759 1.00 97.69 223 GLU A CA 1
ATOM 1778 C C . GLU A 1 223 ? 1.623 9.318 2.356 1.00 97.69 223 GLU A C 1
ATOM 1780 O O . GLU A 1 223 ? 1.452 9.416 3.572 1.00 97.69 223 GLU A O 1
ATOM 1785 N N . SER A 1 224 ? 0.626 9.040 1.513 1.00 97.12 224 SER A N 1
ATOM 1786 C CA . SER A 1 224 ? -0.768 8.853 1.929 1.00 97.12 224 SER A CA 1
ATOM 1787 C C . SER A 1 224 ? -0.944 7.664 2.888 1.00 97.12 224 SER A C 1
ATOM 1789 O O . SER A 1 224 ? -1.614 7.783 3.920 1.00 97.12 224 SER A O 1
ATOM 1791 N N . LEU A 1 225 ? -0.267 6.539 2.623 1.00 98.25 225 LEU A N 1
ATOM 1792 C CA . LEU A 1 225 ? -0.247 5.380 3.516 1.00 98.25 225 LEU A CA 1
ATOM 1793 C C . LEU A 1 225 ? 0.325 5.721 4.900 1.00 98.25 225 LEU A C 1
ATOM 1795 O O . LEU A 1 225 ? -0.239 5.298 5.909 1.00 98.25 225 LEU A O 1
ATOM 1799 N N . ASP A 1 226 ? 1.414 6.494 4.974 1.00 97.94 226 ASP A N 1
ATOM 1800 C CA . ASP A 1 226 ? 2.027 6.890 6.253 1.00 97.94 226 ASP A CA 1
ATOM 1801 C C . ASP A 1 226 ? 1.104 7.785 7.092 1.00 97.94 226 ASP A C 1
ATOM 1803 O O . ASP A 1 226 ? 1.028 7.642 8.322 1.00 97.94 226 ASP A O 1
ATOM 1807 N N . ASP A 1 227 ? 0.383 8.693 6.435 1.00 97.25 227 ASP A N 1
ATOM 1808 C CA . ASP A 1 227 ? -0.614 9.545 7.078 1.00 97.25 227 ASP A CA 1
ATOM 1809 C C . ASP A 1 227 ? -1.789 8.707 7.600 1.00 97.25 227 ASP A C 1
ATOM 1811 O O . ASP A 1 227 ? -2.200 8.855 8.759 1.00 97.25 227 ASP A O 1
ATOM 1815 N N . SER A 1 228 ? -2.293 7.780 6.780 1.00 97.56 228 SER A N 1
ATOM 1816 C CA . SER A 1 228 ? -3.372 6.865 7.161 1.00 97.56 228 SER A CA 1
ATOM 1817 C C . SER A 1 228 ? -2.964 5.954 8.326 1.00 97.56 228 SER A C 1
ATOM 1819 O O . SER A 1 228 ? -3.677 5.872 9.329 1.00 97.56 228 SER A O 1
ATOM 1821 N N . TYR A 1 229 ? -1.758 5.379 8.279 1.00 98.25 229 TYR A N 1
ATOM 1822 C CA . TYR A 1 229 ? -1.152 4.612 9.373 1.00 98.25 229 TYR A CA 1
ATOM 1823 C C . TYR A 1 229 ? -1.104 5.425 10.671 1.00 98.25 229 TYR A C 1
ATOM 1825 O O . TYR A 1 229 ? -1.589 4.990 11.720 1.00 98.25 229 TYR A O 1
ATOM 1833 N N . THR A 1 230 ? -0.562 6.643 10.606 1.00 98.12 230 THR A N 1
ATOM 1834 C CA . THR A 1 230 ? -0.429 7.520 11.775 1.00 98.12 230 THR A CA 1
ATOM 1835 C C . THR A 1 230 ? -1.794 7.824 12.394 1.00 98.12 230 THR A C 1
ATOM 1837 O O . THR A 1 230 ? -1.951 7.787 13.621 1.00 98.12 230 THR A O 1
ATOM 1840 N N . ASN A 1 231 ? -2.798 8.096 11.560 1.00 97.19 231 ASN A N 1
ATOM 1841 C CA . ASN A 1 231 ? -4.160 8.375 12.000 1.00 97.19 231 ASN A CA 1
ATOM 1842 C C . ASN A 1 231 ? -4.834 7.147 12.622 1.00 97.19 231 ASN A C 1
ATOM 1844 O O . ASN A 1 231 ? -5.434 7.269 13.698 1.00 97.19 231 ASN A O 1
ATOM 1848 N N . ALA A 1 232 ? -4.700 5.975 12.003 1.00 97.19 232 ALA A N 1
ATOM 1849 C CA . ALA A 1 232 ? -5.262 4.727 12.501 1.00 97.19 232 ALA A CA 1
ATOM 1850 C C . ALA A 1 232 ? -4.667 4.351 13.863 1.00 97.19 232 ALA A C 1
ATOM 1852 O O . ALA A 1 232 ? -5.406 4.201 14.839 1.00 97.19 232 ALA A O 1
ATOM 1853 N N . ILE A 1 233 ? -3.336 4.313 13.984 1.00 97.81 233 ILE A N 1
ATOM 1854 C CA . ILE A 1 233 ? -2.645 3.964 15.235 1.00 97.81 233 ILE A CA 1
ATOM 1855 C C . ILE A 1 233 ? -2.988 4.948 16.353 1.00 97.81 233 ILE A C 1
ATOM 1857 O O . ILE A 1 233 ? -3.317 4.542 17.475 1.00 97.81 233 ILE A O 1
ATOM 1861 N N . LYS A 1 234 ? -2.980 6.252 16.056 1.00 97.94 234 LYS A N 1
ATOM 1862 C CA . LYS A 1 234 ? -3.380 7.281 17.021 1.00 97.94 234 LYS A CA 1
ATOM 1863 C C . LYS A 1 234 ? -4.823 7.080 17.476 1.00 97.94 234 LYS A C 1
ATOM 1865 O O . LYS A 1 234 ? -5.109 7.227 18.662 1.00 97.94 234 LYS A O 1
ATOM 1870 N N . THR A 1 235 ? -5.735 6.765 16.565 1.00 96.75 235 THR A N 1
ATOM 1871 C CA . THR A 1 235 ? -7.149 6.578 16.904 1.00 96.75 235 THR A CA 1
ATOM 1872 C C . THR A 1 235 ? -7.351 5.320 17.734 1.00 96.75 235 THR A C 1
ATOM 1874 O O . THR A 1 235 ? -7.989 5.391 18.778 1.00 96.75 235 THR A O 1
ATOM 1877 N N . LEU A 1 236 ? -6.747 4.197 17.347 1.00 93.94 236 LEU A N 1
ATOM 1878 C CA . LEU A 1 236 ? -6.871 2.914 18.041 1.00 93.94 236 LEU A CA 1
ATOM 1879 C C . LEU A 1 236 ? -6.218 2.910 19.431 1.00 93.94 236 LEU A C 1
ATOM 1881 O O . LEU A 1 236 ? -6.652 2.161 20.305 1.00 93.94 236 LEU A O 1
ATOM 1885 N N . THR A 1 237 ? -5.223 3.764 19.670 1.00 94.31 237 THR A N 1
ATOM 1886 C CA . THR A 1 237 ? -4.541 3.854 20.972 1.00 94.31 237 THR A CA 1
ATOM 1887 C C . THR A 1 237 ? -5.277 4.747 21.987 1.00 94.31 237 THR A C 1
ATOM 1889 O O . THR A 1 237 ? -5.081 4.580 23.191 1.00 94.31 237 THR A O 1
ATOM 1892 N N . ASN A 1 238 ? -6.139 5.668 21.531 1.00 82.88 238 ASN A N 1
ATOM 1893 C CA . ASN A 1 238 ? -6.878 6.623 22.378 1.00 82.88 238 ASN A CA 1
ATOM 1894 C C . ASN A 1 238 ? -8.264 6.120 22.840 1.00 82.88 238 ASN A C 1
ATOM 1896 O O . ASN A 1 238 ? -8.687 6.549 23.932 1.00 82.88 238 ASN A O 1
#

Secondary structure (DSSP, 8-state):
--HHHHHHHHHHHHHHHHHHHHHHHHHHHHTTS-HHHHHHHHHHHHHHHHHHHHHHHHHHTTSSPPP-PPPPP-PPP-------------------------HHHHHTTSPPP-HHHHHHHHHHHHHIIIIIIHHHHHHHHHTT-HHHHHHHHHHHHHHHHHHHHHHHHHHHTS--SHHHHHHHHHHHHHHHHHHHHHHHHHHHHHT-TTHHHHHHHHHHHHHHHHHHHHHHHHHHH-

Foldseek 3Di:
DDPVVVVVVVVVVVVVVVVVVVVVVLVVVCVVDDPVVSVVVCVVVVVVVVVVVVVVVVVVVPPDDDDDDDDDDDDDDDDDDDDDDDDPDDPPDDDDDPDPPDVVVVLVPAAADPLVVLLVVLVVLLCCVPVNLVVQLVVCLVVVPLVVLVVSLVVLVVSLVVLVVLLVCLVRRHRDDPLSVLSNQLSVLSNVLSVLVNVLSVCSSVVDPCSVVSVVSNVVSNVVNVVSSVSNNVSSVD

pLDDT: mean 75.08, std 22.11, range [28.41, 98.38]